Protein AF-A0A9D9VYF7-F1 (afdb_monomer_lite)

pLDDT: mean 70.6, std 17.47, range [33.59, 97.19]

Sequence (328 aa):
QVIDPLAEMSRRWTPYNYGYNNPIQFIDPDGRRPVTPKEGGWNPTATLDLQNKLNNSRYDWSGADAWERQVAMDNGNSNSWFRPGAGNNGTSYFDAKGNLLYQTTSQNYWRVFVVSDIYKQQFINNVAQFKKGNPSTIMQLYFDISNILWNENNFGANGDAYDLNSINHFYKENYQKFNIQKIDNLPIELMDKITLDGNEVSKKFITSLKGAEASFSMKKDKGVWTVDMQTISSNNSFNTSDAGSSGVPNGHLHPYAASLIGHDLSYSFGGKWTHLGRVNNGALVSQPDFNRARDQNKTFGTQYNIMININSIILYNASGNNPIYINR

Radius of gyration: 25.82 Å; chains: 1; bounding box: 89×37×56 Å

Foldseek 3Di:
DDQQPCQVVCVPDHSPDAQSVCVVAWHDPPSRDTDGCVVVVNDCVVCVVVVVVPDDQDPVLCDQVVVVVCVLPVVPPPDQDPDPPPAFAWEFEAEQQQHTLDTAGEPDFHKYWYFYPVCSVVVNVVVVVVVVVVDDNVVRVVVVCVQQQPDDPDDNPGTAMEGVVLVVVLCVVAQFPAFAQAEPLHGLVQFPFKDWQNHTDDSVVRRVFGGAKKKFFWDDDNRYTGTPSVGIDGSSYQEEDDLDALAGAMEMEAGAGPVQAQIWIWTHHPNDIHTQGGAHQRTTGDPNSVVVCVVVVSPNNDCWYWYDGPFWIWIHGVVDPHIHIRGD

Structure (mmCIF, N/CA/C/O backbone):
data_AF-A0A9D9VYF7-F1
#
_entry.id   AF-A0A9D9VYF7-F1
#
loop_
_atom_site.group_PDB
_atom_site.id
_atom_site.type_symbol
_atom_site.label_atom_id
_atom_site.label_alt_id
_atom_site.label_comp_id
_atom_site.label_asym_id
_atom_site.label_entity_id
_atom_site.label_seq_id
_atom_site.pdbx_PDB_ins_code
_atom_site.Cartn_x
_atom_site.Cartn_y
_atom_site.Cartn_z
_atom_site.occupancy
_atom_site.B_iso_or_equiv
_atom_site.auth_seq_id
_atom_site.auth_comp_id
_atom_site.auth_asym_id
_atom_site.auth_atom_id
_atom_site.pdbx_PDB_model_num
ATOM 1 N N . GLN A 1 1 ? -62.229 -0.290 -23.056 1.00 46.34 1 GLN A N 1
ATOM 2 C CA . GLN A 1 1 ? -61.356 -0.954 -22.068 1.00 46.34 1 GLN A CA 1
ATOM 3 C C . GLN A 1 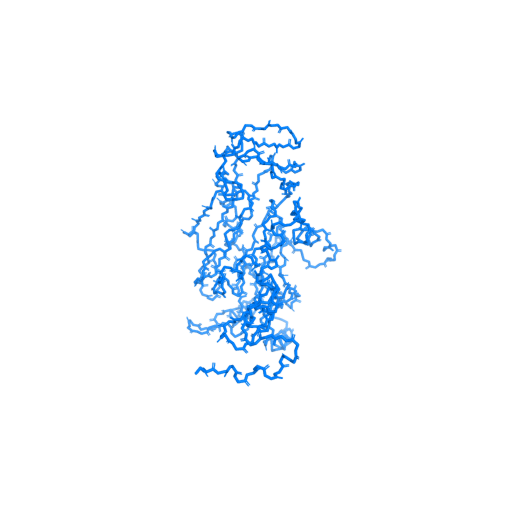1 ? -60.188 -1.528 -22.850 1.00 46.34 1 GLN A C 1
ATOM 5 O O . GLN A 1 1 ? -60.435 -2.288 -23.777 1.00 46.34 1 GLN A O 1
ATOM 10 N N . VAL A 1 2 ? -58.968 -1.044 -22.608 1.00 48.94 2 VAL A N 1
ATOM 11 C CA . VAL A 1 2 ? -57.786 -1.477 -23.371 1.00 48.94 2 VAL A CA 1
ATOM 12 C C . VAL A 1 2 ? -57.310 -2.786 -22.754 1.00 48.94 2 VAL A C 1
ATOM 14 O O . VAL A 1 2 ? -56.967 -2.820 -21.578 1.00 48.94 2 VAL A O 1
ATOM 17 N N . ILE A 1 3 ? -57.401 -3.863 -23.527 1.00 52.38 3 ILE A N 1
ATOM 18 C CA . ILE A 1 3 ? -56.968 -5.206 -23.138 1.00 52.38 3 ILE A CA 1
ATOM 19 C C . ILE A 1 3 ? -55.457 -5.286 -23.387 1.00 52.38 3 ILE A C 1
ATOM 21 O O . ILE A 1 3 ? -54.996 -4.836 -24.437 1.00 52.38 3 ILE A O 1
ATOM 25 N N . ASP A 1 4 ? -54.698 -5.812 -22.422 1.00 54.84 4 ASP A N 1
ATOM 26 C CA . ASP A 1 4 ? -53.249 -6.012 -22.538 1.00 54.84 4 ASP A CA 1
ATOM 27 C C . ASP A 1 4 ? -52.924 -6.864 -23.789 1.00 54.84 4 ASP A C 1
ATOM 29 O O . ASP A 1 4 ? -53.420 -7.992 -23.891 1.00 54.84 4 ASP A O 1
ATOM 33 N N . PRO A 1 5 ? -52.113 -6.365 -24.747 1.00 58.00 5 PRO A N 1
ATOM 34 C CA . PRO A 1 5 ? -51.759 -7.088 -25.971 1.00 58.00 5 PRO A CA 1
ATOM 35 C C . PRO A 1 5 ? -51.081 -8.444 -25.737 1.00 58.00 5 PRO A C 1
ATOM 37 O O . PRO A 1 5 ? -51.053 -9.269 -26.648 1.00 58.00 5 PRO A O 1
ATOM 40 N N . LEU A 1 6 ? -50.526 -8.683 -24.543 1.00 59.34 6 LEU A N 1
ATOM 41 C CA . LEU A 1 6 ? -49.888 -9.947 -24.171 1.00 59.34 6 LEU A CA 1
ATOM 42 C C . LEU A 1 6 ? -50.768 -10.828 -23.273 1.00 59.34 6 LEU A C 1
ATOM 44 O O . LEU A 1 6 ? -50.322 -11.899 -22.853 1.00 59.34 6 LEU A O 1
ATOM 48 N N . ALA A 1 7 ? -52.030 -10.449 -23.038 1.00 56.97 7 ALA A N 1
ATOM 49 C CA . ALA A 1 7 ? -52.970 -11.230 -22.233 1.00 56.97 7 ALA A CA 1
ATOM 50 C C . ALA A 1 7 ? -53.113 -12.684 -22.726 1.00 56.97 7 ALA A C 1
ATOM 52 O O . ALA A 1 7 ? -53.249 -13.604 -21.921 1.00 56.97 7 ALA A O 1
ATOM 53 N N . GLU A 1 8 ? -53.012 -12.925 -24.039 1.00 56.75 8 GLU A N 1
ATOM 54 C CA . GLU A 1 8 ? -53.096 -14.273 -24.622 1.00 56.75 8 GLU A CA 1
ATOM 55 C C . GLU A 1 8 ? -51.847 -15.144 -24.395 1.00 56.75 8 GLU A C 1
ATOM 57 O O . GLU A 1 8 ? -51.910 -16.370 -24.541 1.00 56.75 8 GLU A O 1
ATOM 62 N N . MET A 1 9 ? -50.708 -14.555 -24.008 1.00 55.94 9 MET A N 1
ATOM 63 C CA . MET A 1 9 ? -49.499 -15.327 -23.698 1.00 55.94 9 MET A CA 1
ATOM 64 C C . MET A 1 9 ? -49.623 -16.084 -22.371 1.00 55.94 9 MET A C 1
ATOM 66 O O . MET A 1 9 ? -49.060 -17.171 -22.222 1.00 55.94 9 MET A O 1
ATOM 70 N N . SER A 1 10 ? -50.410 -15.564 -21.428 1.00 59.81 10 SER A N 1
ATOM 71 C CA . SER A 1 10 ? -50.637 -16.174 -20.115 1.00 59.81 10 SER A CA 1
ATOM 72 C C . SER A 1 10 ? -51.973 -16.909 -20.067 1.00 59.81 10 SER A C 1
ATOM 74 O O . SER A 1 10 ? -52.915 -16.506 -19.397 1.00 59.81 10 SER A O 1
ATOM 76 N N . ARG A 1 11 ? -52.040 -18.070 -20.728 1.00 57.56 11 ARG A N 1
ATOM 77 C CA . ARG A 1 11 ? -53.262 -18.894 -20.899 1.00 57.56 11 ARG A CA 1
ATOM 78 C C . ARG A 1 11 ? -53.948 -19.387 -19.611 1.00 57.56 11 ARG A C 1
ATOM 80 O O . ARG A 1 11 ? -54.970 -20.061 -19.691 1.00 57.56 11 ARG A O 1
ATOM 87 N N . ARG A 1 12 ? -53.370 -19.137 -18.434 1.00 60.78 12 ARG A N 1
ATOM 88 C CA . ARG A 1 12 ? -53.856 -19.623 -17.128 1.00 60.78 12 ARG A CA 1
ATOM 89 C C . ARG A 1 12 ? -54.127 -18.510 -16.111 1.00 60.78 12 ARG A C 1
ATOM 91 O O . ARG A 1 12 ? -54.540 -18.822 -14.999 1.00 60.78 12 ARG A O 1
ATOM 98 N N . TRP A 1 13 ? -53.907 -17.245 -16.467 1.00 65.00 13 TRP A N 1
ATOM 99 C CA . TRP A 1 13 ? -54.027 -16.114 -15.545 1.00 65.00 13 TRP A CA 1
ATOM 100 C C . TRP A 1 13 ? -54.967 -15.055 -16.110 1.00 65.00 13 TRP A C 1
ATOM 102 O O . TRP A 1 13 ? -55.020 -14.842 -17.318 1.00 65.00 13 TRP A O 1
ATOM 112 N N . THR A 1 14 ? -55.743 -14.409 -15.238 1.00 64.19 14 THR A N 1
ATOM 113 C CA . THR A 1 14 ? -56.634 -13.325 -15.657 1.00 64.19 14 THR A CA 1
ATOM 114 C C . THR A 1 14 ? -55.807 -12.104 -16.082 1.00 64.19 14 THR A C 1
ATOM 116 O O . THR A 1 14 ? -54.748 -11.859 -15.500 1.00 64.19 14 THR A O 1
ATOM 119 N N . PRO A 1 15 ? -56.295 -11.288 -17.033 1.00 62.44 15 PRO A N 1
ATOM 120 C CA . PRO A 1 15 ? -55.588 -10.090 -17.504 1.00 62.44 15 PRO A CA 1
ATOM 121 C C . PRO A 1 15 ? -55.486 -8.971 -16.450 1.00 62.44 15 PRO A C 1
ATOM 123 O O . PRO A 1 15 ? -54.944 -7.912 -16.728 1.00 62.44 15 PRO A O 1
ATOM 126 N N . TYR A 1 16 ? -56.018 -9.192 -15.245 1.00 63.94 16 TYR A N 1
ATOM 127 C CA . TYR A 1 16 ? -55.981 -8.254 -14.120 1.00 63.94 16 TYR A CA 1
ATOM 128 C C . TYR A 1 16 ? -55.073 -8.738 -12.976 1.00 63.94 16 TYR A C 1
ATOM 130 O O . TYR A 1 16 ? -55.185 -8.256 -11.852 1.00 63.94 16 TYR A O 1
ATOM 138 N N . ASN A 1 17 ? -54.218 -9.733 -13.223 1.00 68.62 17 ASN A N 1
ATOM 139 C CA . ASN A 1 17 ? -53.281 -10.253 -12.232 1.00 68.62 17 ASN A CA 1
ATOM 140 C C . ASN A 1 17 ? -52.025 -9.368 -12.143 1.00 68.62 17 ASN A C 1
ATOM 142 O O . ASN A 1 17 ? -51.422 -9.054 -13.163 1.00 68.62 17 ASN A O 1
ATOM 146 N N . TYR A 1 18 ? -51.597 -9.034 -10.922 1.00 64.75 18 TYR A N 1
ATOM 147 C CA . TYR A 1 18 ? -50.291 -8.427 -10.670 1.00 64.75 18 TYR A CA 1
ATOM 148 C C . TYR A 1 18 ? -49.283 -9.482 -10.189 1.00 64.75 18 TYR A C 1
ATOM 150 O O . TYR A 1 18 ? -49.493 -10.144 -9.168 1.00 64.75 18 TYR A O 1
ATOM 158 N N . GLY A 1 19 ? -48.164 -9.633 -10.905 1.00 65.12 19 GLY A N 1
ATOM 159 C CA . GLY A 1 19 ? -47.048 -10.468 -10.447 1.00 65.12 19 GLY A CA 1
ATOM 160 C C . GLY A 1 19 ? -47.327 -11.979 -10.407 1.00 65.12 19 GLY A C 1
ATOM 161 O O . GLY A 1 19 ? -46.753 -12.667 -9.570 1.00 65.12 19 GLY A O 1
ATOM 162 N N . TYR A 1 20 ? -48.240 -12.510 -11.229 1.00 73.25 20 TYR A N 1
ATOM 163 C CA . TYR A 1 20 ? -48.752 -13.893 -11.124 1.00 73.25 20 TYR A CA 1
ATOM 164 C C . TYR A 1 20 ? -49.273 -14.257 -9.717 1.00 73.25 20 TYR A C 1
ATOM 166 O O . TYR A 1 20 ? -49.161 -15.402 -9.282 1.00 73.25 20 TYR A O 1
ATOM 174 N N . ASN A 1 21 ? -49.842 -13.286 -8.988 1.00 66.06 21 ASN A N 1
ATOM 175 C CA . ASN A 1 21 ? -50.194 -13.374 -7.563 1.00 66.06 21 ASN A CA 1
ATOM 176 C C . ASN A 1 21 ? -49.007 -13.717 -6.635 1.00 66.06 21 ASN A C 1
ATOM 178 O O . ASN A 1 21 ? -49.208 -14.156 -5.504 1.00 66.06 21 ASN A O 1
ATOM 182 N N . ASN A 1 22 ? -47.770 -13.504 -7.087 1.00 67.50 22 ASN A N 1
ATOM 183 C CA . ASN A 1 22 ? -46.546 -13.688 -6.316 1.00 67.50 22 ASN A CA 1
ATOM 184 C C . ASN A 1 22 ? -45.625 -12.454 -6.456 1.00 67.50 22 ASN A C 1
ATOM 186 O O . ASN A 1 22 ? -44.595 -12.508 -7.139 1.00 67.50 22 ASN A O 1
ATOM 190 N N . PRO A 1 23 ? -45.964 -11.338 -5.779 1.00 61.94 23 PRO A N 1
ATOM 191 C CA . PRO A 1 23 ? -45.218 -10.080 -5.869 1.00 61.94 23 PRO A CA 1
ATOM 192 C C . PRO A 1 23 ? -43.826 -10.141 -5.220 1.00 61.94 23 PRO A C 1
ATOM 194 O O . PRO A 1 23 ? -43.054 -9.194 -5.333 1.00 61.94 23 PRO A O 1
ATOM 197 N N . ILE A 1 24 ? -43.492 -11.240 -4.532 1.00 63.28 24 ILE A N 1
ATOM 198 C CA . ILE A 1 24 ? -42.149 -11.478 -3.989 1.00 63.28 24 ILE A CA 1
ATOM 199 C C . ILE A 1 24 ? -41.183 -11.869 -5.114 1.00 63.28 24 ILE A C 1
ATOM 201 O O . ILE A 1 24 ? -40.009 -11.512 -5.076 1.00 63.28 24 ILE A O 1
ATOM 205 N N . GLN A 1 25 ? -41.666 -12.615 -6.111 1.00 56.38 25 GLN A N 1
ATOM 206 C CA . GLN A 1 25 ? -40.824 -13.189 -7.159 1.00 56.38 25 GLN A CA 1
ATOM 207 C C . GLN A 1 25 ? -40.928 -12.449 -8.495 1.00 56.38 25 GLN A C 1
ATOM 209 O O . GLN A 1 25 ? -39.956 -12.431 -9.253 1.00 56.38 25 GLN A O 1
ATOM 214 N N . PHE A 1 26 ? -42.085 -11.859 -8.792 1.00 65.38 26 PHE A N 1
ATOM 215 C CA . PHE A 1 26 ? -42.351 -11.230 -10.079 1.00 65.38 26 PHE A CA 1
ATOM 216 C C . PHE A 1 26 ? -42.771 -9.779 -9.893 1.00 65.38 26 PHE A C 1
ATOM 218 O O . PHE A 1 26 ? -43.632 -9.461 -9.075 1.00 65.38 26 PHE A O 1
ATOM 225 N N . ILE A 1 27 ? -42.159 -8.909 -10.688 1.00 68.94 27 ILE A N 1
ATOM 226 C CA . ILE A 1 27 ? -42.447 -7.478 -10.741 1.00 68.94 27 ILE A CA 1
ATOM 227 C C . ILE A 1 27 ? -42.930 -7.199 -12.162 1.00 68.94 27 ILE A C 1
ATOM 229 O O . ILE A 1 27 ? -42.387 -7.771 -13.103 1.00 68.94 27 ILE A O 1
ATOM 233 N N . ASP A 1 28 ? -43.960 -6.371 -12.322 1.00 61.81 28 ASP A N 1
ATOM 234 C CA . ASP A 1 28 ? -44.472 -5.951 -13.632 1.00 61.81 28 ASP A CA 1
ATOM 235 C C . ASP A 1 28 ? -44.066 -4.486 -13.875 1.00 61.81 28 ASP A C 1
ATOM 237 O O . ASP A 1 28 ? -44.741 -3.580 -13.380 1.00 61.81 28 ASP A O 1
ATOM 241 N N . PRO A 1 29 ? -42.907 -4.230 -14.514 1.00 60.31 29 PRO A N 1
ATOM 242 C CA . PRO A 1 29 ? -42.292 -2.906 -14.528 1.00 60.31 29 PRO A CA 1
ATOM 243 C C . PRO A 1 29 ? -42.991 -1.935 -15.484 1.00 60.31 29 PRO A C 1
ATOM 245 O O . PRO A 1 29 ? -42.922 -0.727 -15.273 1.00 60.31 29 PRO A O 1
ATOM 248 N N . ASP A 1 30 ? -43.637 -2.449 -16.535 1.00 60.25 30 ASP A N 1
ATOM 249 C CA . ASP A 1 30 ? -44.302 -1.672 -17.587 1.00 60.25 30 ASP A CA 1
ATOM 250 C C . ASP A 1 30 ? -45.815 -1.953 -17.702 1.00 60.25 30 ASP A C 1
ATOM 252 O O . ASP A 1 30 ? -46.494 -1.327 -18.523 1.00 60.25 30 ASP A O 1
ATOM 256 N N . GLY A 1 31 ? -46.353 -2.836 -16.850 1.00 59.56 31 GLY A N 1
ATOM 257 C CA . GLY A 1 31 ? -47.780 -3.150 -16.731 1.00 59.56 31 GLY A CA 1
ATOM 258 C C . GLY A 1 31 ? -48.311 -4.074 -17.827 1.00 59.56 31 GLY A C 1
ATOM 259 O O . GLY A 1 31 ? -49.510 -4.036 -18.109 1.00 59.56 31 GLY A O 1
ATOM 260 N N . ARG A 1 32 ? -47.425 -4.817 -18.502 1.00 65.00 32 ARG A N 1
ATOM 261 C CA . ARG A 1 32 ? -47.742 -5.659 -19.674 1.00 65.00 32 ARG A CA 1
ATOM 262 C C . ARG A 1 32 ? -47.305 -7.111 -19.516 1.00 65.00 32 ARG A C 1
ATOM 264 O O . ARG A 1 32 ? -47.783 -7.985 -20.237 1.00 65.00 32 ARG A O 1
ATOM 271 N N . ARG A 1 33 ? -46.344 -7.397 -18.632 1.00 61.88 33 ARG A N 1
ATOM 272 C CA . ARG A 1 33 ? -45.981 -8.773 -18.273 1.00 61.88 33 ARG A CA 1
ATOM 273 C C . ARG A 1 33 ? -45.178 -8.793 -16.975 1.00 61.88 33 ARG A C 1
ATOM 275 O O . ARG A 1 33 ? -44.107 -8.190 -16.917 1.00 61.88 33 ARG A O 1
ATOM 282 N N . PRO A 1 34 ? -45.560 -9.629 -15.996 1.00 59.47 34 PRO A N 1
ATOM 283 C CA . PRO A 1 34 ? -44.687 -9.925 -14.874 1.00 59.47 34 PRO A CA 1
ATOM 284 C C . PRO A 1 34 ? -43.379 -10.566 -15.352 1.00 59.47 34 PRO A C 1
ATOM 286 O O . PRO A 1 34 ? -43.383 -11.585 -16.055 1.00 59.47 34 PRO A O 1
ATOM 289 N N . VAL A 1 35 ? -42.254 -9.983 -14.950 1.00 63.38 35 VAL A N 1
ATOM 290 C CA . VAL A 1 35 ? -40.909 -10.504 -15.202 1.00 63.38 35 VAL A CA 1
ATOM 291 C C . VAL A 1 35 ? -40.214 -10.795 -13.883 1.00 63.38 35 VAL A C 1
ATOM 293 O O . VAL A 1 35 ? -40.530 -10.226 -12.834 1.00 63.38 35 VAL A O 1
ATOM 296 N N . THR A 1 36 ? -39.249 -11.710 -13.919 1.00 57.44 36 THR A N 1
ATOM 297 C CA . THR A 1 36 ? -38.323 -11.815 -12.789 1.00 57.44 36 THR A CA 1
ATOM 298 C C . THR A 1 36 ? -37.446 -10.561 -12.751 1.00 57.44 36 THR A C 1
ATOM 300 O O . THR A 1 36 ? -37.184 -9.969 -13.803 1.00 57.44 36 THR A O 1
ATOM 303 N N . PRO A 1 37 ? -36.928 -10.154 -11.582 1.00 57.00 37 PRO A N 1
ATOM 304 C CA . PRO A 1 37 ? -36.080 -8.969 -11.498 1.00 57.00 37 PRO A CA 1
ATOM 305 C C . PRO A 1 37 ? -34.890 -9.016 -12.477 1.00 57.00 37 PRO A C 1
ATOM 307 O O . PRO A 1 37 ? -34.597 -8.031 -13.151 1.00 57.00 37 PRO A O 1
ATOM 310 N N . LYS A 1 38 ? -34.312 -10.209 -12.674 1.00 53.56 38 LYS A N 1
ATOM 311 C CA . LYS A 1 38 ? -33.226 -10.481 -13.629 1.00 53.56 38 LYS A CA 1
ATOM 312 C C . LYS A 1 38 ? -33.601 -10.202 -15.095 1.00 53.56 38 LYS A C 1
ATOM 314 O O . LYS A 1 38 ? -32.734 -9.817 -15.872 1.00 53.56 38 LYS A O 1
ATOM 319 N N . GLU A 1 39 ? -34.858 -10.408 -15.475 1.00 52.66 39 GLU A N 1
ATOM 320 C CA . GLU A 1 39 ? -35.366 -10.162 -16.832 1.00 52.66 39 GLU A CA 1
ATOM 321 C C . GLU A 1 39 ? -35.748 -8.687 -17.059 1.00 52.66 39 GLU A C 1
ATOM 323 O O . GLU A 1 39 ? -35.638 -8.202 -18.180 1.00 52.66 39 GLU A O 1
ATOM 328 N N . GLY A 1 40 ? -36.135 -7.953 -16.006 1.00 50.44 40 GLY A N 1
ATOM 329 C CA . GLY A 1 40 ? -36.542 -6.539 -16.063 1.00 50.44 40 GLY A CA 1
ATOM 330 C C . GLY A 1 40 ? -35.404 -5.514 -15.962 1.00 50.44 40 GLY A C 1
ATOM 331 O O . GLY A 1 40 ? -35.659 -4.340 -15.712 1.00 50.44 40 GLY A O 1
ATOM 332 N N . GLY A 1 41 ? -34.144 -5.942 -16.089 1.00 48.34 41 GLY A N 1
ATOM 333 C CA . GLY A 1 41 ? -32.971 -5.070 -15.937 1.00 48.34 41 GLY A CA 1
ATOM 334 C C . GLY A 1 41 ? -32.598 -4.740 -14.483 1.00 48.34 41 GLY A C 1
ATOM 335 O O . GLY A 1 41 ? -31.632 -4.014 -14.251 1.00 48.34 41 GLY A O 1
ATOM 336 N N . TRP A 1 42 ? -33.303 -5.299 -13.495 1.00 43.78 42 TRP A N 1
ATOM 337 C CA . TRP A 1 42 ? -32.948 -5.192 -12.081 1.00 43.78 42 TRP A CA 1
ATOM 338 C C . TRP A 1 42 ? -31.981 -6.322 -11.712 1.00 43.78 42 TRP A C 1
ATOM 340 O O . TRP A 1 42 ? -32.355 -7.489 -11.648 1.00 43.78 42 TRP A O 1
ATOM 350 N N . ASN A 1 43 ? -30.704 -6.001 -11.504 1.00 46.41 43 ASN A N 1
ATOM 351 C CA . ASN A 1 43 ? -29.670 -7.013 -11.300 1.00 46.41 43 ASN A CA 1
ATOM 352 C C . ASN A 1 43 ? -29.592 -7.459 -9.820 1.00 46.41 43 ASN A C 1
ATOM 354 O O . ASN A 1 43 ? -29.023 -6.725 -9.008 1.00 46.41 43 ASN A O 1
ATOM 358 N N . PRO A 1 44 ? -30.039 -8.678 -9.449 1.00 43.78 44 PRO A N 1
ATOM 359 C CA . PRO A 1 44 ? -29.983 -9.162 -8.065 1.00 43.78 44 PRO A CA 1
ATOM 360 C C . PRO A 1 44 ? -28.544 -9.418 -7.581 1.00 43.78 44 PRO A C 1
ATOM 362 O O . PRO A 1 44 ? -28.303 -9.662 -6.401 1.00 43.78 44 PRO A O 1
ATOM 365 N N . THR A 1 45 ? -27.559 -9.355 -8.481 1.00 42.62 45 THR A N 1
ATOM 366 C CA . THR A 1 45 ? -26.137 -9.462 -8.130 1.00 42.62 45 THR A CA 1
ATOM 367 C C . THR A 1 45 ? -25.607 -8.178 -7.481 1.00 42.62 45 THR A C 1
ATOM 369 O O . THR A 1 45 ? -24.672 -8.251 -6.693 1.00 42.62 45 THR A O 1
ATOM 372 N N . ALA A 1 46 ? -26.248 -7.021 -7.714 1.00 42.59 46 ALA A N 1
ATOM 373 C CA . ALA A 1 46 ? -25.979 -5.791 -6.956 1.00 42.59 46 ALA A CA 1
ATOM 374 C C . ALA A 1 46 ? -26.516 -5.874 -5.512 1.00 42.59 46 ALA A C 1
ATOM 376 O O . ALA A 1 46 ? -26.046 -5.171 -4.621 1.00 42.59 46 ALA A O 1
ATOM 377 N N . THR A 1 47 ? -27.464 -6.782 -5.260 1.00 44.38 47 THR A N 1
ATOM 378 C CA . THR A 1 47 ? -27.973 -7.103 -3.924 1.00 44.38 47 THR A CA 1
ATOM 379 C C . THR A 1 47 ? -27.314 -8.322 -3.296 1.00 44.38 47 THR A C 1
ATOM 381 O O . THR A 1 47 ? -27.612 -8.593 -2.144 1.00 44.38 47 THR A O 1
ATOM 384 N N . LEU A 1 48 ? -26.392 -9.033 -3.961 1.00 42.00 48 LEU A N 1
ATOM 385 C CA . LEU A 1 48 ? -25.684 -10.150 -3.318 1.00 42.00 48 LEU A CA 1
ATOM 386 C C . LEU A 1 48 ? -24.888 -9.652 -2.101 1.00 42.00 48 LEU A C 1
ATOM 388 O O . LEU A 1 48 ? -24.856 -10.311 -1.072 1.00 42.00 48 LEU A O 1
ATOM 392 N N . ASP A 1 49 ? -24.353 -8.434 -2.176 1.00 44.62 49 ASP A N 1
ATOM 393 C CA . ASP A 1 49 ? -23.673 -7.780 -1.060 1.00 44.62 49 ASP A CA 1
ATOM 394 C C . ASP A 1 49 ? -24.654 -7.369 0.061 1.00 44.62 49 ASP A C 1
ATOM 396 O O . ASP A 1 49 ? -24.382 -7.580 1.236 1.00 44.62 49 ASP A O 1
ATOM 400 N N . LEU A 1 50 ? -25.858 -6.885 -0.271 1.00 43.69 50 LEU A N 1
ATOM 401 C CA . LEU A 1 50 ? -26.902 -6.532 0.711 1.00 43.69 50 LEU A CA 1
ATOM 402 C C . LEU A 1 50 ? -27.607 -7.753 1.329 1.00 43.69 50 LEU A C 1
ATOM 404 O O . LEU A 1 50 ? -27.977 -7.731 2.498 1.00 43.69 50 LEU A O 1
ATOM 408 N N . GLN A 1 51 ? -27.770 -8.832 0.570 1.00 39.03 51 GLN A N 1
ATOM 409 C CA . GLN A 1 51 ? -28.451 -10.056 0.985 1.00 39.03 51 GLN A CA 1
ATOM 410 C C . GLN A 1 51 ? -27.499 -10.986 1.756 1.00 39.03 51 GLN A C 1
ATOM 412 O O . GLN A 1 51 ? -27.933 -11.638 2.705 1.00 39.03 51 GLN A O 1
ATOM 417 N N . ASN A 1 52 ? -26.191 -10.946 1.460 1.00 45.41 52 ASN A N 1
ATOM 418 C CA . ASN A 1 52 ? -25.149 -11.533 2.310 1.00 45.41 52 ASN A CA 1
ATOM 419 C C . ASN A 1 52 ? -24.947 -10.734 3.613 1.00 45.41 52 ASN A C 1
ATOM 421 O O . ASN A 1 52 ? -24.721 -11.340 4.657 1.00 45.41 52 ASN A O 1
ATOM 425 N N . LYS A 1 53 ? -25.116 -9.399 3.590 1.00 43.69 53 LYS A N 1
ATOM 426 C CA . LYS A 1 53 ? -25.115 -8.536 4.793 1.00 43.69 53 LYS A CA 1
ATOM 427 C C . LYS A 1 53 ? -26.280 -8.810 5.754 1.00 43.69 53 LYS A C 1
ATOM 429 O O . LYS A 1 53 ? -26.140 -8.569 6.951 1.00 43.69 53 LYS A O 1
ATOM 434 N N . LEU A 1 54 ? -27.422 -9.285 5.251 1.00 43.19 54 LEU A N 1
ATOM 435 C CA . LEU A 1 54 ? -28.637 -9.480 6.053 1.00 43.19 54 LEU A CA 1
ATOM 436 C C . LEU A 1 54 ? -28.804 -10.903 6.612 1.00 43.19 54 LEU A C 1
ATOM 438 O O . LEU A 1 54 ? -29.443 -11.051 7.651 1.00 43.19 54 LEU A O 1
ATOM 442 N N . ASN A 1 55 ? -28.233 -11.936 5.976 1.00 40.75 55 ASN A N 1
ATOM 443 C CA . ASN A 1 55 ? -28.627 -13.326 6.253 1.00 40.75 55 ASN A CA 1
ATOM 444 C C . ASN A 1 55 ? -27.634 -14.196 7.035 1.00 40.75 55 ASN A C 1
ATOM 446 O O . ASN A 1 55 ? -27.999 -15.320 7.370 1.00 40.75 55 ASN A O 1
ATOM 450 N N . ASN A 1 56 ? -26.420 -13.751 7.372 1.00 35.59 56 ASN A N 1
ATOM 451 C CA . ASN A 1 56 ? -25.597 -14.529 8.304 1.00 35.59 56 ASN A CA 1
ATOM 452 C C . ASN A 1 56 ? -24.482 -13.710 8.952 1.00 35.59 56 ASN A C 1
ATOM 454 O O . ASN A 1 56 ? -23.606 -13.181 8.279 1.00 35.59 56 ASN A O 1
ATOM 458 N N . SER A 1 57 ? -24.489 -13.689 10.284 1.00 42.41 57 SER A N 1
ATOM 459 C CA . SER A 1 57 ? -23.487 -13.112 11.189 1.00 42.41 57 SER A CA 1
ATOM 460 C C . SER A 1 57 ? -22.109 -13.790 11.114 1.00 42.41 57 SER A C 1
ATOM 462 O O . SER A 1 57 ? -21.549 -14.175 12.139 1.00 42.41 57 SER A O 1
ATOM 464 N N . ARG A 1 58 ? -21.548 -13.964 9.919 1.00 40.41 58 ARG A N 1
ATOM 465 C CA . ARG A 1 58 ? -20.165 -14.391 9.706 1.00 40.41 58 ARG A CA 1
ATOM 466 C C . ARG A 1 58 ? -19.603 -13.619 8.528 1.00 40.41 58 ARG A C 1
ATOM 468 O O . ARG A 1 58 ? -19.652 -14.064 7.386 1.00 40.41 58 ARG A O 1
ATOM 475 N N . TYR A 1 59 ? -19.077 -12.444 8.849 1.00 41.66 59 TYR A N 1
ATOM 476 C CA . TYR A 1 59 ? -18.016 -11.822 8.081 1.00 41.66 59 TYR A CA 1
ATOM 477 C C . TYR A 1 59 ? -16.844 -12.812 8.050 1.00 41.66 59 TYR A C 1
ATOM 479 O O . TYR A 1 59 ? -15.994 -12.821 8.935 1.00 41.66 59 TYR A O 1
ATOM 487 N N . ASP A 1 60 ? -16.859 -13.730 7.081 1.00 40.06 60 ASP A N 1
ATOM 488 C CA . ASP A 1 60 ? -15.709 -14.578 6.794 1.00 40.06 60 ASP A CA 1
ATOM 489 C C . ASP A 1 60 ? -14.681 -13.723 6.057 1.00 40.06 60 ASP A C 1
ATOM 491 O O . ASP A 1 60 ? -14.625 -13.606 4.834 1.00 40.06 60 ASP A O 1
ATOM 495 N N . TRP A 1 61 ? -13.933 -13.017 6.886 1.00 46.06 61 TRP A N 1
ATOM 496 C CA . TRP A 1 61 ? -12.921 -12.030 6.574 1.00 46.06 61 TRP A CA 1
ATOM 497 C C . TRP A 1 61 ? -11.569 -12.678 6.201 1.00 46.06 61 TRP A C 1
ATOM 499 O O . TRP A 1 61 ? -10.507 -12.086 6.365 1.00 46.06 61 TRP A O 1
ATOM 509 N N . SER A 1 62 ? -11.585 -13.921 5.703 1.00 44.91 62 SER A N 1
ATOM 510 C CA . SER A 1 62 ? -10.387 -14.761 5.550 1.00 44.91 62 SER A CA 1
ATOM 511 C C . SER A 1 62 ? -9.979 -15.090 4.105 1.00 44.91 62 SER A C 1
ATOM 513 O O . SER A 1 62 ? -9.134 -15.950 3.896 1.00 44.91 62 SER A O 1
ATOM 515 N N . GLY A 1 63 ? -10.498 -14.385 3.094 1.00 40.25 63 GLY A N 1
ATOM 516 C CA . GLY A 1 63 ? -10.098 -14.607 1.693 1.00 40.25 63 GLY A CA 1
ATOM 517 C C . GLY A 1 63 ? -8.971 -13.693 1.198 1.00 40.25 63 GLY A C 1
ATOM 518 O O . GLY A 1 63 ? -7.967 -14.164 0.672 1.00 40.25 63 GLY A O 1
ATOM 519 N N . ALA A 1 64 ? -9.129 -12.378 1.359 1.00 42.09 64 ALA A N 1
ATOM 520 C CA . ALA A 1 64 ? -8.233 -11.399 0.739 1.00 42.09 64 ALA A CA 1
ATOM 521 C C . ALA A 1 64 ? -7.010 -11.063 1.603 1.00 42.09 64 ALA A C 1
ATOM 523 O O . ALA A 1 64 ? -5.894 -11.067 1.096 1.00 42.09 64 ALA A O 1
ATOM 524 N N . ASP A 1 65 ? -7.175 -10.905 2.919 1.00 48.62 65 ASP A N 1
ATOM 525 C CA . ASP A 1 65 ? -6.041 -10.670 3.828 1.00 48.62 65 ASP A CA 1
ATOM 526 C C . ASP A 1 65 ? -5.275 -11.955 4.153 1.00 48.62 65 ASP A C 1
ATOM 528 O O . ASP A 1 65 ? -4.097 -11.920 4.505 1.00 48.62 65 ASP A O 1
ATOM 532 N N . ALA A 1 66 ? -5.927 -13.119 4.037 1.00 41.66 66 ALA A N 1
ATOM 533 C CA . ALA A 1 66 ? -5.218 -14.392 4.058 1.00 41.66 66 ALA A CA 1
ATOM 534 C C . ALA A 1 66 ? -4.332 -14.541 2.824 1.00 41.66 66 ALA A C 1
ATOM 536 O O . ALA A 1 66 ? -3.259 -15.104 2.956 1.00 41.66 66 ALA A O 1
ATOM 537 N N . TRP A 1 67 ? -4.718 -13.986 1.672 1.00 39.84 67 TRP A N 1
ATOM 538 C CA . TRP A 1 67 ? -3.866 -13.954 0.490 1.00 39.84 67 TRP A CA 1
ATOM 539 C C . TRP A 1 67 ? -2.683 -12.988 0.654 1.00 39.84 67 TRP A C 1
ATOM 541 O O . TRP A 1 67 ? -1.568 -13.360 0.319 1.00 39.84 67 TRP A O 1
ATOM 551 N N . GLU A 1 68 ? -2.856 -11.817 1.277 1.00 47.31 68 GLU A N 1
ATOM 552 C CA . GLU A 1 68 ? -1.725 -10.939 1.635 1.00 47.31 68 GLU A CA 1
ATOM 553 C C . GLU A 1 68 ? -0.788 -11.574 2.681 1.00 47.31 68 GLU A C 1
ATOM 555 O O . GLU A 1 68 ? 0.435 -11.467 2.569 1.00 47.31 68 GLU A O 1
ATOM 560 N N . ARG A 1 69 ? -1.342 -12.312 3.659 1.00 44.09 69 ARG A N 1
ATOM 561 C CA . ARG A 1 69 ? -0.575 -13.148 4.606 1.00 44.09 69 ARG A CA 1
ATOM 562 C C . ARG A 1 69 ? 0.145 -14.303 3.908 1.00 44.09 69 ARG A C 1
ATOM 564 O O . ARG A 1 69 ? 1.313 -14.539 4.194 1.00 44.09 69 ARG A O 1
ATOM 571 N N . GLN A 1 70 ? -0.532 -14.995 2.996 1.00 44.12 70 GLN A N 1
ATOM 572 C CA . GLN A 1 70 ? 0.007 -16.096 2.209 1.00 44.12 70 GLN A CA 1
ATOM 573 C C . GLN A 1 70 ? 1.111 -15.569 1.292 1.00 44.12 70 GLN A C 1
ATOM 575 O O . GLN A 1 70 ? 2.166 -16.155 1.260 1.00 44.12 70 GLN A O 1
ATOM 580 N N . VAL A 1 71 ? 0.976 -14.419 0.634 1.00 43.56 71 VAL A N 1
ATOM 581 C CA . VAL A 1 71 ? 2.035 -13.849 -0.219 1.00 43.56 71 VAL A CA 1
ATOM 582 C C . VAL A 1 71 ? 3.238 -13.342 0.591 1.00 43.56 71 VAL A C 1
ATOM 584 O O . VAL A 1 71 ? 4.382 -13.476 0.143 1.00 43.56 71 VAL A O 1
ATOM 587 N N . ALA A 1 72 ? 3.010 -12.832 1.806 1.00 43.78 72 ALA A N 1
ATOM 588 C CA . ALA A 1 72 ? 4.082 -12.523 2.752 1.00 43.78 72 ALA A CA 1
ATOM 589 C C . ALA A 1 72 ? 4.813 -13.784 3.272 1.00 43.78 72 ALA A C 1
ATOM 591 O O . ALA A 1 72 ? 5.959 -13.673 3.705 1.00 43.78 72 ALA A O 1
ATOM 592 N N . MET A 1 73 ? 4.185 -14.970 3.216 1.00 39.81 73 MET A N 1
ATOM 593 C CA . MET A 1 73 ? 4.721 -16.242 3.738 1.00 39.81 73 MET A CA 1
ATOM 594 C C . MET A 1 73 ? 5.155 -17.269 2.663 1.00 39.81 73 MET A C 1
ATOM 596 O O . MET A 1 73 ? 6.093 -18.024 2.900 1.00 39.81 73 MET A O 1
ATOM 600 N N . ASP A 1 74 ? 4.546 -17.278 1.477 1.00 41.91 74 ASP A N 1
ATOM 601 C CA . ASP A 1 74 ? 4.676 -18.302 0.424 1.00 41.91 74 ASP A CA 1
ATOM 602 C C . ASP A 1 74 ? 5.749 -17.982 -0.607 1.00 41.91 74 ASP A C 1
ATOM 604 O O . ASP A 1 74 ? 6.188 -18.866 -1.343 1.00 41.91 74 ASP A O 1
ATOM 608 N N . ASN A 1 75 ? 6.253 -16.749 -0.642 1.00 45.62 75 ASN A N 1
ATOM 609 C CA . ASN A 1 75 ? 7.373 -16.399 -1.511 1.00 45.62 75 ASN A CA 1
ATOM 610 C C . ASN A 1 75 ? 8.730 -16.860 -0.945 1.00 45.62 75 ASN A C 1
ATOM 612 O O . ASN A 1 75 ? 9.761 -16.227 -1.163 1.00 45.62 75 ASN A O 1
ATOM 616 N N . GLY A 1 76 ? 8.752 -18.053 -0.343 1.00 42.59 76 GLY A N 1
ATOM 617 C CA . GLY A 1 76 ? 9.935 -18.909 -0.217 1.00 42.59 76 GLY A CA 1
ATOM 618 C C . GLY A 1 76 ? 10.526 -19.353 -1.567 1.00 42.59 76 GLY A C 1
ATOM 619 O O . GLY A 1 76 ? 11.414 -20.201 -1.596 1.00 42.59 76 GLY A O 1
ATOM 620 N N . ASN A 1 77 ? 10.076 -18.775 -2.688 1.00 39.91 77 ASN A N 1
ATOM 621 C CA . ASN A 1 77 ? 10.781 -18.810 -3.957 1.00 39.91 77 ASN A CA 1
ATOM 622 C C . ASN A 1 77 ? 11.564 -17.502 -4.157 1.00 39.91 77 ASN A C 1
ATOM 624 O O . ASN A 1 77 ? 11.046 -16.449 -4.527 1.00 39.91 77 ASN A O 1
ATOM 628 N N . SER A 1 78 ? 12.846 -17.612 -3.849 1.00 42.50 78 SER A N 1
ATOM 629 C CA . SER A 1 78 ? 13.907 -16.617 -3.901 1.00 42.50 78 SER A CA 1
ATOM 630 C C . SER A 1 78 ? 13.992 -15.850 -5.231 1.00 42.50 78 SER A C 1
ATOM 632 O O . SER A 1 78 ? 14.825 -16.177 -6.069 1.00 42.50 78 SER A O 1
ATOM 634 N N . ASN A 1 79 ? 13.199 -14.789 -5.411 1.00 39.19 79 ASN A N 1
ATOM 635 C CA . ASN A 1 79 ? 13.577 -13.661 -6.281 1.00 39.19 79 ASN A CA 1
ATOM 636 C C . ASN A 1 79 ? 12.922 -12.302 -5.954 1.00 39.19 79 ASN A C 1
ATOM 638 O O . ASN A 1 79 ? 13.165 -11.332 -6.666 1.00 39.19 79 ASN A O 1
ATOM 642 N N . SER A 1 80 ? 12.189 -12.180 -4.846 1.00 45.94 80 SER A N 1
ATOM 643 C CA . SER A 1 80 ? 11.580 -10.913 -4.399 1.00 45.94 80 SER A CA 1
ATOM 644 C C . SER A 1 80 ? 12.297 -10.364 -3.168 1.00 45.94 80 SER A C 1
ATOM 646 O O . SER A 1 80 ? 11.700 -10.123 -2.120 1.00 45.94 80 SER A O 1
ATOM 648 N N . TRP A 1 81 ? 13.618 -10.228 -3.282 1.00 34.84 81 TRP A N 1
ATOM 649 C CA . TRP A 1 81 ? 14.456 -9.716 -2.207 1.00 34.84 81 TRP A CA 1
ATOM 650 C C . TRP A 1 81 ? 14.450 -8.185 -2.206 1.00 34.84 81 TRP A C 1
ATOM 652 O O . TRP A 1 81 ? 15.068 -7.556 -3.066 1.00 34.84 81 TRP A O 1
ATOM 662 N N . PHE A 1 82 ? 13.882 -7.582 -1.163 1.00 44.91 82 PHE A N 1
ATOM 663 C CA . PHE A 1 82 ? 14.483 -6.379 -0.594 1.00 44.91 82 PHE A CA 1
ATOM 664 C C . PHE A 1 82 ? 15.874 -6.787 -0.088 1.00 44.91 82 PHE A C 1
ATOM 666 O O . PHE A 1 82 ? 16.041 -7.307 1.012 1.00 44.91 82 PHE A O 1
ATOM 673 N N . ARG A 1 83 ? 16.903 -6.647 -0.928 1.00 41.91 83 ARG A N 1
ATOM 674 C CA . ARG A 1 83 ? 18.285 -6.656 -0.450 1.00 41.91 83 ARG A CA 1
ATOM 675 C C . ARG A 1 83 ? 18.731 -5.207 -0.287 1.00 41.91 83 ARG A C 1
ATOM 677 O O . ARG A 1 83 ? 19.053 -4.577 -1.294 1.00 41.91 83 ARG A O 1
ATOM 684 N N . PRO A 1 84 ? 18.841 -4.695 0.955 1.00 40.56 84 PRO A N 1
ATOM 685 C CA . PRO A 1 84 ? 19.750 -3.606 1.274 1.00 40.56 84 PRO A CA 1
ATOM 686 C C . PRO A 1 84 ? 21.180 -4.148 1.125 1.00 40.56 84 PRO A C 1
ATOM 688 O O . PRO A 1 84 ? 21.883 -4.423 2.090 1.00 40.56 84 PRO A O 1
ATOM 691 N N . GLY A 1 85 ? 21.596 -4.392 -0.115 1.00 33.59 85 GLY A N 1
ATOM 692 C CA . GLY A 1 85 ? 22.998 -4.539 -0.455 1.00 33.59 85 GLY A CA 1
ATOM 693 C C . GLY A 1 85 ? 23.524 -3.135 -0.662 1.00 33.59 85 GLY A C 1
ATOM 694 O O . GLY A 1 85 ? 23.143 -2.489 -1.635 1.00 33.59 85 GLY A O 1
ATOM 695 N N . ALA A 1 86 ? 24.353 -2.653 0.259 1.00 37.47 86 ALA A N 1
ATOM 696 C CA . ALA A 1 86 ? 25.139 -1.446 0.060 1.00 37.47 86 ALA A CA 1
ATOM 697 C C . ALA A 1 86 ? 25.750 -1.458 -1.361 1.00 37.47 86 ALA A C 1
ATOM 699 O O . ALA A 1 86 ? 26.672 -2.224 -1.623 1.00 37.47 86 ALA A O 1
ATOM 700 N N . GLY A 1 87 ? 25.192 -0.667 -2.289 1.00 43.94 87 GLY A N 1
ATOM 701 C CA . GLY A 1 87 ? 25.804 -0.398 -3.596 1.00 43.94 87 GLY A CA 1
ATOM 702 C C . GLY A 1 87 ? 24.927 -0.471 -4.855 1.00 43.94 87 GLY A C 1
ATOM 703 O O . GLY A 1 87 ? 25.266 0.220 -5.812 1.00 43.94 87 GLY A O 1
ATOM 704 N N . ASN A 1 88 ? 23.814 -1.220 -4.893 1.00 49.84 88 ASN A N 1
ATOM 705 C CA . ASN A 1 88 ? 23.074 -1.453 -6.152 1.00 49.84 88 ASN A CA 1
ATOM 706 C C . ASN A 1 88 ? 21.644 -0.891 -6.127 1.00 49.84 88 ASN A C 1
ATOM 708 O O . ASN A 1 88 ? 20.668 -1.627 -6.012 1.00 49.84 88 ASN A O 1
ATOM 712 N N . ASN A 1 89 ? 21.537 0.430 -6.270 1.00 68.31 89 ASN A N 1
ATOM 713 C CA . ASN A 1 89 ? 20.270 1.114 -6.553 1.00 68.31 89 ASN A CA 1
ATOM 714 C C . ASN A 1 89 ? 19.895 0.900 -8.045 1.00 68.31 89 ASN A C 1
ATOM 716 O O . ASN A 1 89 ? 20.747 0.466 -8.819 1.00 68.31 89 ASN A O 1
ATOM 720 N N . GLY A 1 90 ? 18.651 1.146 -8.472 1.00 80.19 90 GLY A N 1
ATOM 721 C CA . GLY A 1 90 ? 18.204 0.991 -9.866 1.00 80.19 90 GLY A CA 1
ATOM 722 C C . GLY A 1 90 ? 16.678 0.986 -10.048 1.00 80.19 90 GLY A C 1
ATOM 723 O O . GLY A 1 90 ? 15.918 1.214 -9.100 1.00 80.19 90 GLY A O 1
ATOM 724 N N . THR A 1 91 ? 16.229 0.714 -11.275 1.00 86.12 91 THR A N 1
ATOM 725 C CA . THR A 1 91 ? 14.809 0.563 -11.630 1.00 86.12 91 THR A CA 1
ATOM 726 C C . THR A 1 91 ? 14.485 -0.912 -11.854 1.00 86.12 91 THR A C 1
ATOM 728 O O . THR A 1 91 ? 15.113 -1.578 -12.683 1.00 86.12 91 THR A O 1
ATOM 731 N N . SER A 1 92 ? 13.489 -1.424 -11.133 1.00 87.25 92 SER A N 1
ATOM 732 C CA . SER A 1 92 ? 12.943 -2.767 -11.354 1.00 87.25 92 SER A CA 1
ATOM 733 C C . SER A 1 92 ? 11.717 -2.690 -12.256 1.00 87.25 92 SER A C 1
ATOM 735 O O . SER A 1 92 ? 10.763 -1.979 -11.946 1.00 87.25 92 SER A O 1
ATOM 737 N N . TYR A 1 93 ? 11.736 -3.430 -13.360 1.00 87.31 93 TYR A N 1
ATOM 738 C CA . TYR A 1 93 ? 10.676 -3.474 -14.361 1.00 87.31 93 TYR A CA 1
ATOM 739 C C . TYR A 1 93 ? 9.872 -4.756 -14.204 1.00 87.31 93 TYR A C 1
ATOM 741 O O . TYR A 1 93 ? 10.431 -5.845 -14.326 1.00 87.31 93 TYR A O 1
ATOM 749 N N . PHE A 1 94 ? 8.569 -4.636 -13.990 1.00 84.38 94 PHE A N 1
ATOM 750 C CA . PHE A 1 94 ? 7.647 -5.760 -13.842 1.00 84.38 94 PHE A CA 1
ATOM 751 C C . PHE A 1 94 ? 6.585 -5.727 -14.934 1.00 84.38 94 PHE A C 1
ATOM 753 O O . PHE A 1 94 ? 6.291 -4.662 -15.467 1.00 84.38 94 PHE A O 1
ATOM 760 N N . ASP A 1 95 ? 5.990 -6.870 -15.262 1.00 80.69 95 ASP A N 1
ATOM 761 C CA . ASP A 1 95 ? 4.726 -6.869 -15.999 1.00 80.69 95 ASP A CA 1
ATOM 762 C C . ASP A 1 95 ? 3.531 -6.594 -15.074 1.00 80.69 95 ASP A C 1
ATOM 764 O O . ASP A 1 95 ? 3.655 -6.577 -13.847 1.00 80.69 95 ASP A O 1
ATOM 768 N N . ALA A 1 96 ? 2.347 -6.422 -15.665 1.00 75.06 96 ALA A N 1
ATOM 769 C CA . ALA A 1 96 ? 1.099 -6.205 -14.934 1.00 75.06 96 ALA A CA 1
ATOM 770 C C . ALA A 1 96 ? 0.691 -7.373 -14.014 1.00 75.06 96 ALA A C 1
ATOM 772 O O . ALA A 1 96 ? -0.265 -7.238 -13.257 1.00 75.06 96 ALA A O 1
ATOM 773 N N . LYS A 1 97 ? 1.383 -8.519 -14.084 1.00 74.12 97 LYS A N 1
ATOM 774 C CA . LYS A 1 97 ? 1.152 -9.692 -13.234 1.00 74.12 97 LYS A CA 1
ATOM 775 C C . LYS A 1 97 ? 2.182 -9.822 -12.107 1.00 74.12 97 LYS A C 1
ATOM 777 O O . LYS A 1 97 ? 2.136 -10.814 -11.383 1.00 74.12 97 LYS A O 1
ATOM 782 N N . GLY A 1 98 ? 3.115 -8.875 -11.990 1.00 74.69 98 GLY A N 1
ATOM 783 C CA . GLY A 1 98 ? 4.178 -8.885 -10.986 1.00 74.69 98 GLY A CA 1
ATOM 784 C C . GLY A 1 98 ? 5.380 -9.761 -11.317 1.00 74.69 98 GLY A C 1
ATOM 785 O O . GLY A 1 98 ? 6.227 -9.973 -10.452 1.00 74.69 98 GLY A O 1
ATOM 786 N N . ASN A 1 99 ? 5.524 -10.233 -12.558 1.00 78.62 99 ASN A N 1
ATOM 787 C CA . ASN A 1 99 ? 6.739 -10.933 -12.969 1.00 78.62 99 ASN A CA 1
ATOM 788 C C . ASN A 1 99 ? 7.845 -9.921 -13.279 1.00 78.62 99 ASN A C 1
ATOM 790 O O . ASN A 1 99 ? 7.639 -9.000 -14.072 1.00 78.62 99 ASN A O 1
ATOM 794 N N . LEU A 1 100 ? 9.034 -10.116 -12.703 1.00 84.38 100 LEU A N 1
ATOM 795 C CA . LEU A 1 100 ? 10.211 -9.301 -13.010 1.00 84.38 100 LEU A CA 1
ATOM 796 C C . LEU A 1 100 ? 10.634 -9.512 -14.473 1.00 84.38 100 LEU A C 1
ATOM 798 O O . LEU A 1 100 ? 10.954 -10.625 -14.887 1.00 84.38 100 LEU A O 1
ATOM 802 N N . LEU A 1 101 ? 10.671 -8.431 -15.247 1.00 86.31 101 LEU A N 1
ATOM 803 C CA . LEU A 1 101 ? 11.119 -8.413 -16.640 1.00 86.31 101 LEU A CA 1
ATOM 804 C C . LEU A 1 101 ? 12.602 -8.055 -16.746 1.00 86.31 101 LEU A C 1
ATOM 806 O O . LEU A 1 101 ? 13.349 -8.661 -17.517 1.00 86.31 101 LEU A O 1
ATOM 810 N N . TYR A 1 102 ? 13.030 -7.040 -15.995 1.00 88.38 102 TYR A N 1
ATOM 811 C CA . TYR A 1 102 ? 14.399 -6.538 -16.018 1.00 88.38 102 TYR A CA 1
ATOM 812 C C . TYR A 1 102 ? 14.701 -5.704 -14.770 1.00 88.38 102 TYR A C 1
ATOM 814 O O . TYR A 1 102 ? 13.798 -5.128 -14.174 1.00 88.38 102 TYR A O 1
ATOM 822 N N . GLN A 1 103 ? 15.974 -5.610 -14.393 1.00 86.69 103 GLN A N 1
ATOM 823 C CA . GLN A 1 103 ? 16.432 -4.734 -13.321 1.00 86.69 103 GLN A CA 1
ATOM 824 C C . GLN A 1 103 ? 17.737 -4.065 -13.746 1.00 86.69 103 GLN A C 1
ATOM 826 O O . GLN A 1 103 ? 18.678 -4.748 -14.164 1.00 86.69 103 GLN A O 1
ATOM 831 N N . THR A 1 104 ? 17.780 -2.737 -13.658 1.00 84.88 104 THR A N 1
ATOM 832 C CA . THR A 1 104 ? 19.017 -1.966 -13.824 1.00 84.88 104 THR A CA 1
ATOM 833 C C . THR A 1 104 ? 19.780 -1.864 -12.506 1.00 84.88 104 THR A C 1
ATOM 835 O O . THR A 1 104 ? 19.231 -2.045 -11.420 1.00 84.88 104 THR A O 1
ATOM 838 N N . THR A 1 105 ? 21.069 -1.559 -12.607 1.00 78.75 105 THR A N 1
ATOM 839 C CA . THR A 1 105 ? 21.977 -1.265 -11.496 1.00 78.75 105 THR A CA 1
ATOM 840 C C . THR A 1 105 ? 22.566 0.132 -11.712 1.00 78.75 105 THR A C 1
ATOM 842 O O . THR A 1 105 ? 23.565 0.304 -12.412 1.00 78.75 105 THR A O 1
ATOM 845 N N . SER A 1 106 ? 21.936 1.151 -11.135 1.00 72.25 106 SER A N 1
ATOM 846 C CA . SER A 1 106 ? 22.402 2.536 -11.137 1.00 72.25 106 SER A CA 1
ATOM 847 C C . SER A 1 106 ? 22.293 3.166 -9.754 1.00 72.25 106 SER A C 1
ATOM 849 O O . SER A 1 106 ? 21.231 3.191 -9.140 1.00 72.25 106 SER A O 1
ATOM 851 N N . GLN A 1 107 ? 23.382 3.773 -9.291 1.00 68.88 107 GLN A N 1
ATOM 852 C CA . GLN A 1 107 ? 23.409 4.485 -8.016 1.00 68.88 107 GLN A CA 1
ATOM 853 C C . GLN A 1 107 ? 22.364 5.623 -7.985 1.00 68.88 107 GLN A C 1
ATOM 855 O O . GLN A 1 107 ? 22.062 6.240 -9.007 1.00 68.88 107 GLN A O 1
ATOM 860 N N . ASN A 1 108 ? 21.835 5.902 -6.789 1.00 67.94 108 ASN A N 1
ATOM 861 C CA . ASN A 1 108 ? 20.973 7.052 -6.450 1.00 67.94 108 ASN A CA 1
ATOM 862 C C . ASN A 1 108 ? 19.505 7.070 -6.917 1.00 67.94 108 ASN A C 1
ATOM 864 O O . ASN A 1 108 ? 18.821 8.053 -6.640 1.00 67.94 108 ASN A O 1
ATOM 868 N N . TYR A 1 109 ? 18.972 6.007 -7.522 1.00 74.56 109 TYR A N 1
ATOM 869 C CA . TYR A 1 109 ? 17.532 5.928 -7.814 1.00 74.56 109 TYR A CA 1
ATOM 870 C C . TYR A 1 109 ? 16.942 4.590 -7.398 1.00 74.56 109 TYR A C 1
ATOM 872 O O . TYR A 1 109 ? 17.549 3.554 -7.637 1.00 74.56 109 TYR A O 1
ATOM 880 N N . TRP A 1 110 ? 15.760 4.612 -6.781 1.00 80.81 110 TRP A N 1
ATOM 881 C CA . TRP A 1 110 ? 15.068 3.398 -6.359 1.00 80.81 110 TRP A CA 1
ATOM 882 C C . TRP A 1 110 ? 13.613 3.441 -6.802 1.00 80.81 110 TRP A C 1
ATOM 884 O O . TRP A 1 110 ? 12.783 4.125 -6.202 1.00 80.81 110 TRP A O 1
ATOM 894 N N . ARG A 1 111 ? 13.325 2.753 -7.908 1.00 85.00 111 ARG A N 1
ATOM 895 C CA . ARG A 1 111 ? 12.028 2.836 -8.580 1.00 85.00 111 ARG A CA 1
ATOM 896 C C . ARG A 1 111 ? 11.489 1.472 -8.961 1.00 85.00 111 ARG A C 1
ATOM 898 O O . ARG A 1 111 ? 12.247 0.534 -9.211 1.00 85.00 111 ARG A O 1
ATOM 905 N N . VAL A 1 112 ? 10.172 1.413 -9.088 1.00 85.81 112 VAL A N 1
ATOM 906 C CA . VAL A 1 112 ? 9.457 0.295 -9.707 1.00 85.81 112 VAL A CA 1
ATOM 907 C C . VAL A 1 112 ? 8.736 0.808 -10.937 1.00 85.81 112 VAL A C 1
ATOM 909 O O . VAL A 1 112 ? 8.030 1.805 -10.853 1.00 85.81 112 VAL A O 1
ATOM 912 N N . PHE A 1 113 ? 8.917 0.135 -12.066 1.00 86.44 113 PHE A N 1
ATOM 913 C CA . PHE A 1 113 ? 8.235 0.423 -13.319 1.00 86.44 113 PHE A CA 1
ATOM 914 C C . PHE A 1 113 ? 7.324 -0.747 -13.680 1.00 86.44 113 PHE A C 1
ATOM 916 O O . PHE A 1 113 ? 7.794 -1.873 -13.849 1.00 86.44 113 PHE A O 1
ATOM 923 N N . VAL A 1 114 ? 6.029 -0.487 -13.819 1.00 83.19 114 VAL A N 1
ATOM 924 C CA . VAL A 1 114 ? 5.046 -1.495 -14.221 1.00 83.19 114 VAL A CA 1
ATOM 925 C C . VAL A 1 114 ? 4.790 -1.357 -15.708 1.00 83.19 114 VAL A C 1
ATOM 927 O O . VAL A 1 114 ? 4.143 -0.410 -16.143 1.00 83.19 114 VAL A O 1
ATOM 930 N N . VAL A 1 115 ? 5.310 -2.301 -16.487 1.00 82.81 115 VAL A N 1
ATOM 931 C CA . VAL A 1 115 ? 5.121 -2.366 -17.933 1.00 82.81 115 VAL A CA 1
ATOM 932 C C . VAL A 1 115 ? 3.710 -2.869 -18.225 1.00 82.81 115 VAL A C 1
ATOM 934 O O . VAL A 1 115 ? 3.334 -3.980 -17.848 1.00 82.81 115 VAL A O 1
ATOM 937 N N . SER A 1 116 ? 2.932 -2.049 -18.918 1.00 79.69 116 SER A N 1
ATOM 938 C CA . SER A 1 116 ? 1.611 -2.398 -19.422 1.00 79.69 116 SER A CA 1
ATOM 939 C C . SER A 1 116 ? 1.677 -3.572 -20.404 1.00 79.69 116 SER A C 1
ATOM 941 O O . SER A 1 116 ? 2.608 -3.709 -21.206 1.00 79.69 116 SER A O 1
ATOM 943 N N . ASP A 1 117 ? 0.649 -4.419 -20.364 1.00 78.75 117 ASP A N 1
ATOM 944 C CA . ASP A 1 117 ? 0.628 -5.670 -21.126 1.00 78.75 117 ASP A CA 1
ATOM 945 C C . ASP A 1 117 ? 0.776 -5.458 -22.639 1.00 78.75 117 ASP A C 1
ATOM 947 O O . ASP A 1 117 ? 1.460 -6.234 -23.310 1.00 78.75 117 ASP A O 1
ATOM 951 N N . ILE A 1 118 ? 0.206 -4.374 -23.175 1.00 81.19 118 ILE A N 1
ATOM 952 C CA . ILE A 1 118 ? 0.251 -4.055 -24.609 1.00 81.19 118 ILE A CA 1
ATOM 953 C C . ILE A 1 118 ? 1.661 -3.706 -25.118 1.00 81.19 118 ILE A C 1
ATOM 955 O O . ILE A 1 118 ? 1.946 -3.931 -26.292 1.00 81.19 118 ILE A O 1
ATOM 959 N N . TYR A 1 119 ? 2.571 -3.245 -24.252 1.00 83.75 119 TYR A N 1
ATOM 960 C CA . TYR A 1 119 ? 3.955 -2.916 -24.627 1.00 83.75 119 TYR A CA 1
ATOM 961 C C . TYR A 1 119 ? 4.988 -3.913 -24.093 1.00 83.75 119 TYR A C 1
ATOM 963 O O . TYR A 1 119 ? 6.181 -3.786 -24.382 1.00 83.75 119 TYR A O 1
ATOM 971 N N . LYS A 1 120 ? 4.554 -4.956 -23.374 1.00 86.06 120 LYS A N 1
ATOM 972 C CA . LYS A 1 120 ? 5.438 -5.968 -22.777 1.00 86.06 120 LYS A CA 1
ATOM 973 C C . LYS A 1 120 ? 6.420 -6.575 -23.783 1.00 86.06 120 LYS A C 1
ATOM 975 O O . LYS A 1 120 ? 7.611 -6.671 -23.493 1.00 86.06 120 LYS A O 1
ATOM 980 N N . GLN A 1 121 ? 5.951 -6.965 -24.970 1.00 90.38 121 GLN A N 1
ATOM 981 C CA . GLN A 1 121 ? 6.826 -7.595 -25.969 1.00 90.38 121 GLN A CA 1
ATOM 982 C C . GLN A 1 121 ? 7.837 -6.621 -26.574 1.00 90.38 121 GLN A C 1
ATOM 984 O O . GLN A 1 121 ? 9.007 -6.963 -26.746 1.00 90.38 121 GLN A O 1
ATOM 989 N N . GLN A 1 122 ? 7.415 -5.385 -26.845 1.00 88.88 122 GLN A N 1
ATOM 990 C CA . GLN A 1 122 ? 8.324 -4.339 -27.303 1.00 88.88 122 GLN A CA 1
ATOM 991 C C . GLN A 1 122 ? 9.406 -4.057 -26.252 1.00 88.88 122 GLN A C 1
ATOM 993 O O . GLN A 1 122 ? 10.585 -3.969 -26.595 1.00 88.88 122 GLN A O 1
ATOM 998 N N . PHE A 1 123 ? 9.029 -3.987 -24.973 1.00 89.56 123 PHE A N 1
ATOM 999 C CA . PHE A 1 123 ? 9.972 -3.804 -23.874 1.00 89.56 123 PHE A CA 1
ATOM 1000 C C . PHE A 1 123 ? 11.010 -4.935 -23.803 1.00 89.56 123 PHE A C 1
ATOM 1002 O O . PHE A 1 123 ? 12.210 -4.664 -23.752 1.00 89.56 123 PHE A O 1
ATOM 1009 N N . ILE A 1 124 ? 10.577 -6.201 -23.869 1.00 92.00 124 ILE A N 1
ATOM 1010 C CA . ILE A 1 124 ? 11.482 -7.364 -23.854 1.00 92.00 124 ILE A CA 1
ATOM 1011 C C . ILE A 1 124 ? 12.483 -7.297 -25.015 1.00 92.00 124 ILE A C 1
ATOM 1013 O O . ILE A 1 124 ? 13.681 -7.512 -24.812 1.00 92.00 124 ILE A O 1
ATOM 1017 N N . ASN A 1 125 ? 12.018 -6.941 -26.214 1.00 91.38 125 ASN A N 1
ATOM 1018 C CA . ASN A 1 125 ? 12.882 -6.783 -27.383 1.00 91.38 125 ASN A CA 1
ATOM 1019 C C . ASN A 1 125 ? 13.922 -5.671 -27.178 1.00 91.38 125 ASN A C 1
ATOM 1021 O O . ASN A 1 125 ? 15.101 -5.873 -27.476 1.00 91.38 125 ASN A O 1
ATOM 1025 N N . ASN A 1 126 ? 13.516 -4.529 -26.615 1.00 89.19 126 ASN A N 1
ATOM 1026 C CA . ASN A 1 126 ? 14.424 -3.425 -26.301 1.00 89.19 126 ASN A CA 1
ATOM 1027 C C . ASN A 1 126 ? 15.496 -3.850 -25.288 1.00 89.19 126 ASN A C 1
ATOM 1029 O O . ASN A 1 126 ? 16.682 -3.606 -25.512 1.00 89.19 126 ASN A O 1
ATOM 1033 N N . VAL A 1 127 ? 15.105 -4.543 -24.213 1.00 90.75 127 VAL A N 1
ATOM 1034 C CA . VAL A 1 127 ? 16.041 -5.081 -23.211 1.00 90.75 127 VAL A CA 1
ATOM 1035 C C . VAL A 1 127 ? 17.013 -6.078 -23.844 1.00 90.75 127 VAL A C 1
ATOM 1037 O O . VAL A 1 127 ? 18.206 -6.045 -23.545 1.00 90.75 127 VAL A O 1
ATOM 1040 N N . ALA A 1 128 ? 16.541 -6.955 -24.733 1.00 91.94 128 ALA A N 1
ATOM 1041 C CA . ALA A 1 128 ? 17.394 -7.930 -25.408 1.00 91.94 128 ALA A CA 1
ATOM 1042 C C . ALA A 1 128 ? 18.465 -7.254 -26.279 1.00 91.94 128 ALA A C 1
ATOM 1044 O O . ALA A 1 128 ? 19.628 -7.656 -26.238 1.00 91.94 128 ALA A O 1
ATOM 1045 N N . GLN A 1 129 ? 18.104 -6.210 -27.032 1.00 88.69 129 GLN A N 1
ATOM 1046 C CA . GLN A 1 129 ? 19.078 -5.439 -27.814 1.00 88.69 129 GLN A CA 1
ATOM 1047 C C . GLN A 1 129 ? 20.042 -4.662 -26.912 1.00 88.69 129 GLN A C 1
ATOM 1049 O O . GLN A 1 129 ? 21.245 -4.663 -27.159 1.00 88.69 129 GLN A O 1
ATOM 1054 N N . PHE A 1 130 ? 19.536 -4.069 -25.829 1.00 89.06 130 PHE A N 1
ATOM 1055 C CA . PHE A 1 130 ? 20.347 -3.341 -24.857 1.00 89.06 130 PHE A CA 1
ATOM 1056 C C . PHE A 1 130 ? 21.400 -4.240 -24.184 1.00 89.06 130 PHE A C 1
ATOM 1058 O O . PHE A 1 130 ? 22.568 -3.864 -24.086 1.00 89.06 130 PHE A O 1
ATOM 1065 N N . LYS A 1 131 ? 21.029 -5.469 -23.796 1.00 87.69 131 LYS A N 1
ATOM 1066 C CA . LYS A 1 131 ? 21.940 -6.442 -23.165 1.00 87.69 131 LYS A CA 1
ATOM 1067 C C . LYS A 1 131 ? 23.072 -6.910 -24.079 1.00 87.69 131 LYS A C 1
ATOM 1069 O O . LYS A 1 131 ? 24.167 -7.146 -23.578 1.00 87.69 131 LYS A O 1
ATOM 1074 N N . LYS A 1 132 ? 22.856 -7.006 -25.398 1.00 89.75 132 LYS A N 1
ATOM 1075 C CA . LYS A 1 132 ? 23.922 -7.384 -26.351 1.00 89.75 132 LYS A CA 1
ATOM 1076 C C . LYS A 1 132 ? 25.125 -6.438 -26.297 1.00 89.75 132 LYS A C 1
ATOM 1078 O O . LYS A 1 132 ? 26.229 -6.851 -26.629 1.00 89.75 132 LYS A O 1
ATOM 1083 N N . GLY A 1 133 ? 24.911 -5.189 -25.883 1.00 83.62 133 GLY A N 1
ATOM 1084 C CA . GLY A 1 133 ? 25.955 -4.173 -25.786 1.00 83.62 133 GLY A CA 1
ATOM 1085 C C . GLY A 1 133 ? 26.754 -4.158 -24.479 1.00 83.62 133 GLY A C 1
ATOM 1086 O O . GLY A 1 133 ? 27.648 -3.327 -24.381 1.00 83.62 133 GLY A O 1
ATOM 1087 N N . ASN A 1 134 ? 26.455 -5.012 -23.485 1.00 85.00 134 ASN A N 1
ATOM 1088 C CA . ASN A 1 134 ? 27.074 -4.981 -22.142 1.00 85.00 134 ASN A CA 1
ATOM 1089 C C . ASN A 1 134 ? 27.128 -3.557 -21.529 1.00 85.00 134 ASN A C 1
ATOM 1091 O O . ASN A 1 134 ? 28.198 -2.960 -21.398 1.00 85.00 134 ASN A O 1
ATOM 1095 N N . PRO A 1 135 ? 25.968 -2.978 -21.173 1.00 84.69 135 PRO A N 1
ATOM 1096 C CA . PRO A 1 135 ? 25.829 -1.548 -20.911 1.00 84.69 135 PRO A CA 1
ATOM 1097 C C . PRO A 1 135 ? 26.487 -1.093 -19.600 1.00 84.69 135 PRO A C 1
ATOM 1099 O O . PRO A 1 135 ? 26.254 -1.663 -18.531 1.00 84.69 135 PRO A O 1
ATOM 1102 N N . SER A 1 136 ? 27.233 0.014 -19.672 1.00 87.62 136 SER A N 1
ATOM 1103 C CA . SER A 1 136 ? 27.757 0.725 -18.499 1.00 87.62 136 SER A CA 1
ATOM 1104 C C . SER A 1 136 ? 26.639 1.364 -17.665 1.00 87.62 136 SER A C 1
ATOM 1106 O O . SER A 1 136 ? 25.523 1.565 -18.145 1.00 87.62 136 SER A O 1
ATOM 1108 N N . THR A 1 137 ? 26.942 1.763 -16.427 1.00 83.94 137 THR A N 1
ATOM 1109 C CA . THR A 1 137 ? 25.990 2.434 -15.520 1.00 83.94 137 THR A CA 1
ATOM 1110 C C . THR A 1 137 ? 25.352 3.683 -16.139 1.00 83.94 137 THR A C 1
ATOM 1112 O O . THR A 1 137 ? 24.154 3.904 -15.991 1.00 83.94 137 THR A O 1
ATOM 1115 N N . ILE A 1 138 ? 26.123 4.471 -16.896 1.00 85.38 138 ILE A N 1
ATOM 1116 C CA . ILE A 1 138 ? 25.617 5.663 -17.596 1.00 85.38 138 ILE A CA 1
ATOM 1117 C C . ILE A 1 138 ? 24.565 5.267 -18.640 1.00 85.38 138 ILE A C 1
ATOM 1119 O O . ILE A 1 138 ? 23.506 5.883 -18.718 1.00 85.38 138 ILE A O 1
ATOM 1123 N N . MET A 1 139 ? 24.822 4.211 -19.416 1.00 87.19 139 MET A N 1
ATOM 1124 C CA . MET A 1 139 ? 23.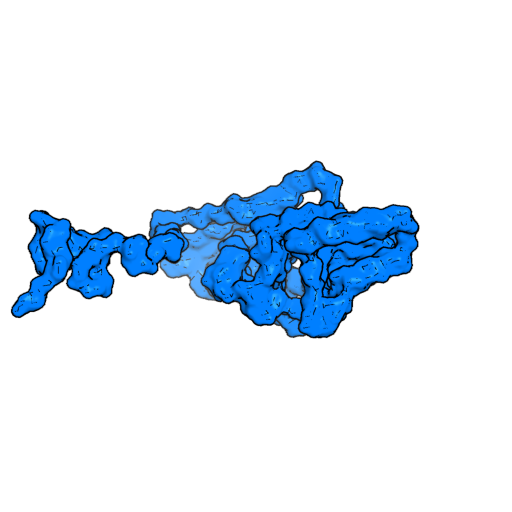866 3.722 -20.413 1.00 87.19 139 MET A CA 1
ATOM 1125 C C . MET A 1 139 ? 22.597 3.153 -19.771 1.00 87.19 139 MET A C 1
ATOM 1127 O O . MET A 1 139 ? 21.517 3.295 -20.338 1.00 87.19 139 MET A O 1
ATOM 1131 N N . GLN A 1 140 ? 22.702 2.552 -18.583 1.00 86.62 140 GLN A N 1
ATOM 1132 C CA . GLN A 1 140 ? 21.538 2.090 -17.820 1.00 86.62 140 GLN A CA 1
ATOM 1133 C C . GLN A 1 140 ? 20.666 3.259 -17.350 1.00 86.62 140 GLN A C 1
ATOM 1135 O O . GLN A 1 140 ? 19.447 3.191 -17.472 1.00 86.62 140 GLN A O 1
ATOM 1140 N N . LEU A 1 141 ? 21.274 4.366 -16.911 1.00 83.88 141 LEU A N 1
ATOM 1141 C CA . LEU A 1 141 ? 20.535 5.581 -16.566 1.00 83.88 141 LEU A CA 1
ATOM 1142 C C . LEU A 1 141 ? 19.789 6.158 -17.778 1.00 83.88 141 LEU A C 1
ATOM 1144 O O . LEU A 1 141 ? 18.630 6.548 -17.655 1.00 83.88 141 LEU A O 1
ATOM 1148 N N . TYR A 1 142 ? 20.423 6.184 -18.954 1.00 84.62 142 TYR A N 1
ATOM 1149 C CA . TYR A 1 142 ? 19.759 6.616 -20.187 1.00 84.62 142 TYR A CA 1
ATOM 1150 C C . TYR A 1 142 ? 18.600 5.698 -20.585 1.00 84.62 142 TYR A C 1
ATOM 1152 O O . TYR A 1 142 ? 17.567 6.197 -21.027 1.00 84.62 142 TYR A O 1
ATOM 1160 N N . PHE A 1 143 ? 18.749 4.381 -20.415 1.00 86.06 143 PHE A N 1
ATOM 1161 C CA . PHE A 1 143 ? 17.665 3.422 -20.631 1.00 86.06 143 PHE A CA 1
ATOM 1162 C C . PHE A 1 143 ? 16.487 3.673 -19.679 1.00 86.06 143 PHE A C 1
ATOM 1164 O O . PHE A 1 143 ? 15.336 3.672 -20.109 1.00 86.06 143 PHE A O 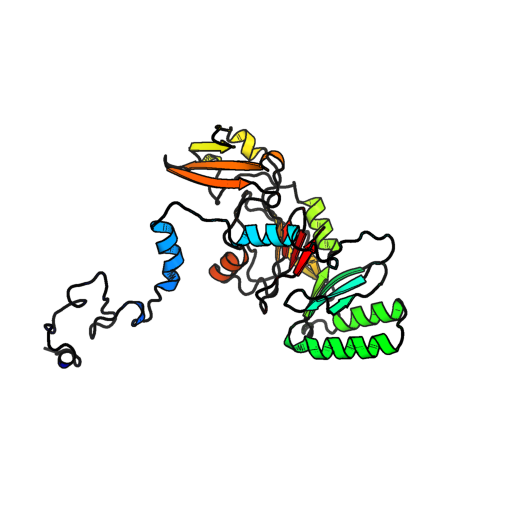1
ATOM 1171 N N . ASP A 1 144 ? 16.758 3.949 -18.405 1.00 83.00 144 ASP A N 1
ATOM 1172 C CA . ASP A 1 144 ? 15.711 4.285 -17.440 1.00 83.00 144 ASP A CA 1
ATOM 1173 C C . ASP A 1 144 ? 15.012 5.598 -17.811 1.00 83.00 144 ASP A C 1
ATOM 1175 O O . ASP A 1 144 ? 13.787 5.661 -17.890 1.00 83.00 144 ASP A O 1
ATOM 1179 N N . ILE A 1 145 ? 15.781 6.643 -18.120 1.00 79.56 145 ILE A N 1
ATOM 1180 C CA . ILE A 1 145 ? 15.245 7.939 -18.549 1.00 79.56 145 ILE A CA 1
ATOM 1181 C C . ILE A 1 145 ? 14.389 7.800 -19.810 1.00 79.56 145 ILE A C 1
ATOM 1183 O O . ILE A 1 145 ? 13.323 8.406 -19.883 1.00 79.56 145 ILE A O 1
ATOM 1187 N N . SER A 1 146 ? 14.809 7.004 -20.795 1.00 80.31 146 SER A N 1
ATOM 1188 C CA . SER A 1 146 ? 14.062 6.871 -22.047 1.00 80.31 146 SER A CA 1
ATOM 1189 C C . SER A 1 146 ? 12.717 6.164 -21.864 1.00 80.31 146 SER A C 1
ATOM 1191 O O . SER A 1 146 ? 11.746 6.538 -22.515 1.00 80.31 146 SER A O 1
ATOM 1193 N N . ASN A 1 147 ? 12.634 5.197 -20.946 1.00 79.38 147 ASN A N 1
ATOM 1194 C CA . ASN A 1 147 ? 11.387 4.493 -20.646 1.00 79.38 147 ASN A CA 1
ATOM 1195 C C . ASN A 1 147 ? 10.464 5.267 -19.689 1.00 79.38 147 ASN A C 1
ATOM 1197 O O . ASN A 1 147 ? 9.256 5.045 -19.718 1.00 79.38 147 ASN A O 1
ATOM 1201 N N . ILE A 1 148 ? 11.010 6.164 -18.857 1.00 77.00 148 ILE A N 1
ATOM 1202 C CA . ILE A 1 148 ? 10.254 6.896 -17.825 1.00 77.00 148 ILE A CA 1
ATOM 1203 C C . ILE A 1 148 ? 9.857 8.317 -18.274 1.00 77.00 148 ILE A C 1
ATOM 1205 O O . ILE A 1 148 ? 8.765 8.775 -17.947 1.00 77.00 148 ILE A O 1
ATOM 1209 N N . LEU A 1 149 ? 10.734 9.040 -18.985 1.00 69.81 149 LEU A N 1
ATOM 1210 C CA . LEU A 1 149 ? 10.664 10.506 -19.143 1.00 69.81 149 LEU A CA 1
ATOM 1211 C C . LEU A 1 149 ? 10.214 11.011 -20.517 1.00 69.81 149 LEU A C 1
ATOM 1213 O O . LEU A 1 149 ? 10.270 12.219 -20.752 1.00 69.81 149 LEU A O 1
ATOM 1217 N N . TRP A 1 150 ? 9.778 10.156 -21.443 1.00 56.69 150 TRP A N 1
ATOM 1218 C CA . TRP A 1 150 ? 9.407 10.645 -22.773 1.00 56.69 150 TRP A CA 1
ATOM 1219 C C . TRP A 1 150 ? 8.024 11.318 -22.811 1.00 56.69 150 TRP A C 1
ATOM 1221 O O . TRP A 1 150 ? 7.013 10.704 -23.128 1.00 56.69 150 TRP A O 1
ATOM 1231 N N . ASN A 1 151 ? 8.095 12.637 -22.587 1.00 50.81 151 ASN A N 1
ATOM 1232 C CA . ASN A 1 151 ? 7.198 13.744 -22.932 1.00 50.81 151 ASN A CA 1
ATOM 1233 C C . ASN A 1 151 ? 6.200 14.233 -21.862 1.00 50.81 151 ASN A C 1
ATOM 1235 O O . ASN A 1 151 ? 5.457 13.476 -21.244 1.00 50.81 151 ASN A O 1
ATOM 1239 N N . GLU A 1 152 ? 6.176 15.557 -21.693 1.00 43.72 152 GLU A N 1
ATOM 1240 C CA . GLU A 1 152 ? 5.554 16.294 -20.584 1.00 43.72 152 GLU A CA 1
ATOM 1241 C C . GLU A 1 152 ? 4.018 16.278 -20.621 1.00 43.72 152 GLU A C 1
ATOM 1243 O O . GLU A 1 152 ? 3.385 16.619 -19.629 1.00 43.72 152 GLU A O 1
ATOM 1248 N N . ASN A 1 153 ? 3.412 15.845 -21.736 1.00 44.53 153 ASN A N 1
ATOM 1249 C CA . ASN A 1 153 ? 1.966 15.949 -21.957 1.00 44.53 153 ASN A CA 1
ATOM 1250 C C . ASN A 1 153 ? 1.294 14.718 -22.592 1.00 44.53 153 ASN A C 1
ATOM 1252 O O . ASN A 1 153 ? 0.117 14.803 -22.922 1.00 44.53 153 ASN A O 1
ATOM 1256 N N . ASN A 1 154 ? 1.983 13.584 -22.779 1.00 47.16 154 ASN A N 1
ATOM 1257 C CA . ASN A 1 154 ? 1.335 12.323 -23.172 1.00 47.16 154 ASN A CA 1
ATOM 1258 C C . ASN A 1 154 ? 2.207 11.107 -22.821 1.00 47.16 154 ASN A C 1
ATOM 1260 O O . ASN A 1 154 ? 3.064 10.712 -23.600 1.00 47.16 154 ASN A O 1
ATOM 1264 N N . PHE A 1 155 ? 1.908 10.577 -21.630 1.00 53.22 155 PHE A N 1
ATOM 1265 C CA . PHE A 1 155 ? 1.957 9.194 -21.134 1.00 53.22 155 PHE A CA 1
ATOM 1266 C C . PHE A 1 155 ? 3.141 8.285 -21.499 1.00 53.22 155 PHE A C 1
ATOM 1268 O O . PHE A 1 155 ? 3.536 8.135 -22.651 1.00 53.22 155 PHE A O 1
ATOM 1275 N N . GLY A 1 156 ? 3.609 7.524 -20.505 1.00 50.22 156 GLY A N 1
ATOM 1276 C CA . GLY A 1 156 ? 4.417 6.343 -20.767 1.00 50.22 156 GLY A CA 1
ATOM 1277 C C . GLY A 1 156 ? 3.554 5.346 -21.523 1.00 50.22 156 GLY A C 1
ATOM 1278 O O . GLY A 1 156 ? 2.757 4.650 -20.906 1.00 50.22 156 GLY A O 1
ATOM 1279 N N . ALA A 1 157 ? 3.710 5.276 -22.846 1.00 61.00 157 ALA A N 1
ATOM 1280 C CA . ALA A 1 157 ? 3.143 4.205 -23.655 1.00 61.00 157 ALA A CA 1
ATOM 1281 C C . ALA A 1 157 ? 3.370 2.870 -22.924 1.00 61.00 157 ALA A C 1
ATOM 1283 O O . ALA A 1 157 ? 2.432 2.154 -22.610 1.00 61.00 157 ALA A O 1
ATOM 1284 N N . ASN A 1 158 ? 4.596 2.645 -22.454 1.00 72.25 158 ASN A N 1
ATOM 1285 C CA . ASN A 1 158 ? 4.990 1.397 -21.828 1.00 72.25 158 ASN A CA 1
ATOM 1286 C C . ASN A 1 158 ? 4.426 1.146 -20.423 1.00 72.25 158 ASN A C 1
ATOM 1288 O O . ASN A 1 158 ? 4.371 -0.025 -20.067 1.00 72.25 158 ASN A O 1
ATOM 1292 N N . GLY A 1 159 ? 4.016 2.144 -19.629 1.00 78.94 159 GLY A N 1
ATOM 1293 C CA . GLY A 1 159 ? 3.584 1.916 -18.240 1.00 78.94 159 GLY A CA 1
ATOM 1294 C C . GLY A 1 159 ? 3.842 3.058 -17.249 1.00 78.94 159 GLY A C 1
ATOM 1295 O O . GLY A 1 159 ? 4.169 4.176 -17.649 1.00 78.94 159 GLY A O 1
ATOM 1296 N N . ASP A 1 160 ? 3.712 2.758 -15.950 1.00 80.06 160 ASP A N 1
ATOM 1297 C CA . ASP A 1 160 ? 3.853 3.721 -14.846 1.00 80.06 160 ASP A CA 1
ATOM 1298 C C . ASP A 1 160 ? 5.033 3.397 -13.917 1.00 80.06 160 ASP A C 1
ATOM 1300 O O . ASP A 1 160 ? 5.306 2.240 -13.593 1.00 80.06 160 ASP A O 1
ATOM 1304 N N . ALA A 1 161 ? 5.723 4.449 -13.465 1.00 83.06 161 ALA A N 1
ATOM 1305 C CA . ALA A 1 161 ? 6.888 4.369 -12.589 1.00 83.06 161 ALA A CA 1
ATOM 1306 C C . ALA A 1 161 ? 6.593 4.956 -11.203 1.00 83.06 161 ALA A C 1
ATOM 1308 O O . ALA A 1 161 ? 6.002 6.029 -11.114 1.00 83.06 161 ALA A O 1
ATOM 1309 N N . TYR A 1 162 ? 7.084 4.316 -10.142 1.00 86.00 162 TYR A N 1
ATOM 1310 C CA . TYR A 1 162 ? 6.893 4.701 -8.740 1.00 86.00 162 TYR A CA 1
ATOM 1311 C C . TYR A 1 162 ? 8.231 4.924 -8.041 1.00 86.00 162 TYR A C 1
ATOM 1313 O O . TYR A 1 162 ? 9.123 4.078 -8.137 1.00 86.00 162 TYR A O 1
ATOM 1321 N N . ASP A 1 163 ? 8.367 6.033 -7.311 1.00 87.94 163 ASP A N 1
ATOM 1322 C CA . ASP A 1 163 ? 9.532 6.315 -6.470 1.00 87.94 163 ASP A CA 1
ATOM 1323 C C . ASP A 1 163 ? 9.394 5.659 -5.090 1.00 87.94 163 ASP A C 1
ATOM 1325 O O . ASP A 1 163 ? 8.678 6.149 -4.209 1.00 87.94 163 ASP A O 1
ATOM 1329 N N . LEU A 1 164 ? 10.131 4.566 -4.877 1.00 85.19 164 LEU A N 1
ATOM 1330 C CA . LEU A 1 164 ? 10.111 3.828 -3.615 1.00 85.19 164 LEU A CA 1
ATOM 1331 C C . LEU A 1 164 ? 10.727 4.622 -2.460 1.00 85.19 164 LEU A C 1
ATOM 1333 O O . LEU A 1 164 ? 10.349 4.399 -1.307 1.00 85.19 164 LEU A O 1
ATOM 1337 N N . ASN A 1 165 ? 11.630 5.569 -2.739 1.00 85.50 165 ASN A N 1
ATOM 1338 C CA . ASN A 1 165 ? 12.188 6.420 -1.692 1.00 85.50 165 ASN A CA 1
ATOM 1339 C C . ASN A 1 165 ? 11.111 7.313 -1.081 1.00 85.50 165 ASN A C 1
ATOM 1341 O O . ASN A 1 165 ? 10.998 7.358 0.145 1.00 85.50 165 ASN A O 1
ATOM 1345 N N . SER A 1 166 ? 10.290 7.970 -1.907 1.00 89.06 166 SER A N 1
ATOM 1346 C CA . SER A 1 166 ? 9.174 8.786 -1.416 1.00 89.06 166 SER A CA 1
ATOM 1347 C C . SER A 1 166 ? 8.157 7.976 -0.612 1.00 89.06 166 SER A C 1
ATOM 1349 O O . SER A 1 166 ? 7.730 8.418 0.452 1.00 89.06 166 SER A O 1
ATOM 1351 N N . ILE A 1 167 ? 7.835 6.757 -1.055 1.00 87.88 167 ILE A N 1
ATOM 1352 C CA . ILE A 1 167 ? 6.904 5.853 -0.364 1.00 87.88 167 ILE A CA 1
ATOM 1353 C C . ILE A 1 167 ? 7.469 5.426 0.998 1.00 87.88 167 ILE A C 1
ATOM 1355 O O . ILE A 1 167 ? 6.771 5.452 2.014 1.00 87.88 167 ILE A O 1
ATOM 1359 N N . ASN A 1 168 ? 8.750 5.055 1.045 1.00 84.12 168 ASN A N 1
ATOM 1360 C CA . ASN A 1 168 ? 9.421 4.688 2.289 1.00 84.12 168 ASN A CA 1
ATOM 1361 C C . ASN A 1 168 ? 9.533 5.879 3.249 1.00 84.12 168 ASN A C 1
ATOM 1363 O O . ASN A 1 168 ? 9.308 5.730 4.449 1.00 84.12 168 ASN A O 1
ATOM 1367 N N . HIS A 1 169 ? 9.853 7.064 2.727 1.00 85.75 169 HIS A N 1
ATOM 1368 C CA . HIS A 1 169 ? 9.889 8.292 3.511 1.00 85.75 169 HIS A CA 1
ATOM 1369 C C . HIS A 1 169 ? 8.511 8.595 4.106 1.00 85.75 169 HIS A C 1
ATOM 1371 O O . HIS A 1 169 ? 8.398 8.735 5.321 1.00 85.75 169 HIS A O 1
ATOM 1377 N N . PHE A 1 170 ? 7.451 8.566 3.293 1.00 88.50 170 PHE A N 1
ATOM 1378 C CA . PHE A 1 170 ? 6.082 8.733 3.773 1.00 88.50 170 PHE A CA 1
ATOM 1379 C C . PHE A 1 170 ? 5.739 7.752 4.896 1.00 88.50 170 PHE A C 1
ATOM 1381 O O . PHE A 1 170 ? 5.219 8.165 5.930 1.00 88.50 170 PHE A O 1
ATOM 1388 N N . TYR A 1 171 ? 6.048 6.465 4.730 1.00 86.50 171 TYR A N 1
ATOM 1389 C CA . TYR A 1 171 ? 5.784 5.481 5.775 1.00 86.50 171 TYR A CA 1
ATOM 1390 C C . TYR A 1 171 ? 6.494 5.828 7.085 1.00 86.50 171 TYR A C 1
ATOM 1392 O O . TYR A 1 171 ? 5.845 5.885 8.129 1.00 86.50 171 TYR A O 1
ATOM 1400 N N . LYS A 1 172 ? 7.806 6.089 7.030 1.00 84.06 172 LYS A N 1
ATOM 1401 C CA . LYS A 1 172 ? 8.619 6.387 8.219 1.00 84.06 172 LYS A CA 1
ATOM 1402 C C . LYS A 1 172 ? 8.090 7.595 8.987 1.00 84.06 172 LYS A C 1
ATOM 1404 O O . LYS A 1 172 ? 8.034 7.547 10.211 1.00 84.06 172 LYS A O 1
ATOM 1409 N N . GLU A 1 173 ? 7.646 8.624 8.272 1.00 87.50 173 GLU A N 1
ATOM 1410 C CA . GLU A 1 173 ? 7.114 9.849 8.873 1.00 87.50 173 GLU A CA 1
ATOM 1411 C C . GLU A 1 173 ? 5.703 9.679 9.466 1.00 87.50 173 GLU A C 1
ATOM 1413 O O . GLU A 1 173 ? 5.295 10.474 10.314 1.00 87.50 173 GLU A O 1
ATOM 1418 N N . ASN A 1 174 ? 4.923 8.680 9.024 1.00 88.31 174 ASN A N 1
ATOM 1419 C CA . ASN A 1 174 ? 3.474 8.688 9.260 1.00 88.31 174 ASN A CA 1
ATOM 1420 C C . ASN A 1 174 ? 2.871 7.428 9.907 1.00 88.31 174 ASN A C 1
ATOM 1422 O O . ASN A 1 174 ? 1.753 7.509 10.415 1.00 88.31 174 ASN A O 1
ATOM 1426 N N . TYR A 1 175 ? 3.586 6.301 9.993 1.00 83.00 175 TYR A N 1
ATOM 1427 C CA . TYR A 1 175 ? 3.020 5.023 10.473 1.00 83.00 175 TYR A CA 1
ATOM 1428 C C . TYR A 1 175 ? 2.558 4.970 11.934 1.00 83.00 175 TYR A C 1
ATOM 1430 O O . TYR A 1 175 ? 1.827 4.059 12.316 1.00 83.00 175 TYR A O 1
ATOM 1438 N N . GLN A 1 176 ? 2.943 5.945 12.754 1.00 86.75 176 GLN A N 1
ATOM 1439 C CA . GLN A 1 176 ? 2.470 6.112 14.137 1.00 86.75 176 GLN A CA 1
ATOM 1440 C C . GLN A 1 176 ? 1.923 7.522 14.389 1.00 86.75 176 GLN A C 1
ATOM 1442 O O . GLN A 1 176 ? 1.834 7.977 15.529 1.00 86.75 176 GLN A O 1
ATOM 1447 N N . LYS A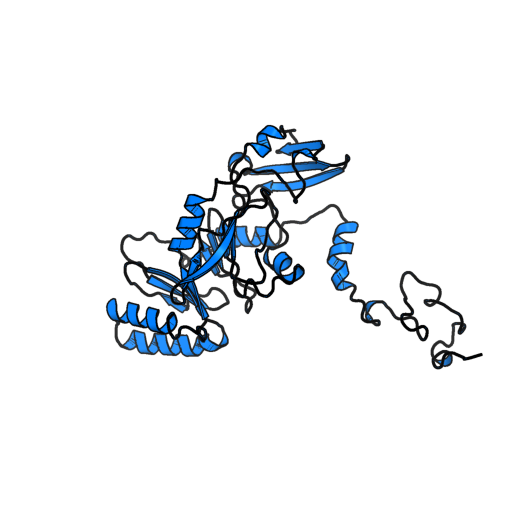 1 177 ? 1.570 8.258 13.331 1.00 91.19 177 LYS A N 1
ATOM 1448 C CA . LYS A 1 177 ? 1.200 9.672 13.458 1.00 91.19 177 LYS A CA 1
ATOM 1449 C C . LYS A 1 177 ? -0.194 9.849 14.045 1.00 91.19 177 LYS A C 1
ATOM 1451 O O . LYS A 1 177 ? -0.374 10.595 15.015 1.00 91.19 177 LYS A O 1
ATOM 1456 N N . PHE A 1 178 ? -1.168 9.135 13.490 1.00 92.44 178 PHE A N 1
ATOM 1457 C CA . PHE A 1 178 ? -2.580 9.316 13.810 1.00 92.44 178 PHE A CA 1
ATOM 1458 C C . PHE A 1 178 ? -3.048 8.375 14.916 1.00 92.44 178 PHE A C 1
ATOM 1460 O O . PHE A 1 178 ? -2.671 7.203 14.955 1.00 92.44 178 PHE A O 1
ATOM 1467 N N . ASN A 1 179 ? -3.874 8.908 15.817 1.00 95.12 179 ASN A N 1
ATOM 1468 C CA . ASN A 1 179 ? -4.563 8.122 16.835 1.00 95.12 179 ASN A CA 1
ATOM 1469 C C . ASN A 1 179 ? -5.739 7.367 16.224 1.00 95.12 179 ASN A C 1
ATOM 1471 O O . ASN A 1 179 ? -6.415 7.886 15.330 1.00 95.12 179 ASN A O 1
ATOM 1475 N N . ILE A 1 180 ? -6.023 6.197 16.785 1.00 92.44 180 ILE A N 1
ATOM 1476 C CA . ILE A 1 180 ? -7.260 5.469 16.526 1.00 92.44 180 ILE A CA 1
ATOM 1477 C C . ILE A 1 180 ? -8.410 6.192 17.233 1.00 92.44 180 ILE A C 1
ATOM 1479 O O . ILE A 1 180 ? -8.327 6.528 18.408 1.00 92.44 180 ILE A O 1
ATOM 1483 N N . GLN A 1 181 ? -9.490 6.454 16.510 1.00 92.81 181 GLN A N 1
ATOM 1484 C CA . GLN A 1 181 ? -10.718 7.068 17.027 1.00 92.81 181 GLN A CA 1
ATOM 1485 C C . GLN A 1 181 ? -11.970 6.303 16.587 1.00 92.81 181 GLN A C 1
ATOM 1487 O O . GLN A 1 181 ? -13.022 6.433 17.214 1.00 92.81 181 GLN A O 1
ATOM 1492 N N . LYS A 1 182 ? -11.862 5.491 15.529 1.00 88.31 182 LYS A N 1
ATOM 1493 C CA . LYS A 1 182 ? -12.960 4.706 14.965 1.00 88.31 182 LYS A CA 1
ATOM 1494 C C . LYS A 1 182 ? -12.543 3.257 14.738 1.00 88.31 182 LYS A C 1
ATOM 1496 O O . LYS A 1 182 ? -11.372 2.965 14.501 1.00 88.31 182 LYS A O 1
ATOM 1501 N N . ILE A 1 183 ? -13.529 2.372 14.766 1.00 81.81 183 ILE A N 1
ATOM 1502 C CA . ILE A 1 183 ? -13.447 0.996 14.263 1.00 81.81 183 ILE A CA 1
ATOM 1503 C C . ILE A 1 183 ? -14.711 0.793 13.422 1.00 81.81 183 ILE A C 1
ATOM 1505 O O . ILE A 1 183 ? -15.779 1.228 13.835 1.00 81.81 183 ILE A O 1
ATOM 1509 N N . ASP A 1 184 ? -14.604 0.227 12.224 1.00 74.75 184 ASP A N 1
ATOM 1510 C CA . ASP A 1 184 ? -15.690 0.125 11.236 1.00 74.75 184 ASP A CA 1
ATOM 1511 C C . ASP A 1 184 ? -16.347 1.471 10.898 1.00 74.75 184 ASP A C 1
ATOM 1513 O O . ASP A 1 184 ? -17.551 1.557 10.665 1.00 74.75 184 ASP A O 1
ATOM 1517 N N . ASN A 1 185 ? -15.567 2.560 10.903 1.00 75.44 185 ASN A N 1
ATOM 1518 C CA . ASN A 1 185 ? -16.071 3.937 10.813 1.00 75.44 185 ASN A CA 1
ATOM 1519 C C . ASN A 1 185 ? -17.041 4.343 11.943 1.00 75.44 185 ASN A C 1
ATOM 1521 O O . ASN A 1 185 ? -17.501 5.485 11.952 1.00 75.44 185 ASN A O 1
ATOM 1525 N N . LEU A 1 186 ? -17.303 3.475 12.925 1.00 79.88 186 LEU A N 1
ATOM 1526 C CA . LEU A 1 186 ? -18.045 3.796 14.136 1.00 79.88 186 LEU A CA 1
ATOM 1527 C C . LEU A 1 186 ? -17.094 4.473 15.139 1.00 79.88 186 LEU A C 1
ATOM 1529 O O . LEU A 1 186 ? -16.074 3.882 15.512 1.00 79.88 186 LEU A O 1
ATOM 1533 N N . PRO A 1 187 ? -17.393 5.702 15.597 1.00 88.81 187 PRO A N 1
ATOM 1534 C CA . PRO A 1 187 ? -16.636 6.342 16.666 1.00 88.81 187 PRO A CA 1
ATOM 1535 C C . PRO A 1 187 ? -16.602 5.484 17.931 1.00 88.81 187 PRO A C 1
ATOM 1537 O O . PRO A 1 187 ? -17.638 5.032 18.421 1.00 88.81 187 PRO A O 1
ATOM 1540 N N . ILE A 1 188 ? -15.407 5.296 18.493 1.00 92.00 188 ILE A N 1
ATOM 1541 C CA . ILE A 1 188 ? -15.191 4.503 19.715 1.00 92.00 188 ILE A CA 1
ATOM 1542 C C . ILE A 1 188 ? -16.015 5.037 20.893 1.00 92.00 188 ILE A C 1
ATOM 1544 O O . ILE A 1 188 ? -16.490 4.275 21.736 1.00 92.00 188 ILE A O 1
ATOM 1548 N N . GLU A 1 189 ? -16.219 6.351 20.948 1.00 90.25 189 GLU A N 1
ATOM 1549 C CA . GLU A 1 189 ? -17.056 7.004 21.955 1.00 90.25 189 GLU A CA 1
ATOM 1550 C C . GLU A 1 189 ? -18.505 6.497 21.957 1.00 90.25 189 GLU A C 1
ATOM 1552 O O . GLU A 1 189 ? -19.088 6.386 23.038 1.00 90.25 189 GLU A O 1
ATOM 1557 N N . LEU A 1 190 ? -19.039 6.106 20.794 1.00 89.94 190 LEU A N 1
ATOM 1558 C CA . LEU A 1 190 ? -20.404 5.602 20.636 1.00 89.94 190 LEU A CA 1
ATOM 1559 C C . LEU A 1 190 ? -20.549 4.111 20.958 1.00 89.94 190 LEU A C 1
ATOM 1561 O O . LEU A 1 190 ? -21.667 3.662 21.177 1.00 89.94 190 LEU A O 1
ATOM 1565 N N . MET A 1 191 ? -19.460 3.339 20.991 1.00 89.06 191 MET A N 1
ATOM 1566 C CA . MET A 1 191 ? -19.518 1.904 21.301 1.00 89.06 191 MET A CA 1
ATOM 1567 C C . MET A 1 191 ? -19.950 1.679 22.751 1.00 89.06 191 MET A C 1
ATOM 1569 O O . MET A 1 191 ? -19.548 2.428 23.632 1.00 89.06 191 MET A O 1
ATOM 1573 N N . ASP A 1 192 ? -20.711 0.633 23.042 1.00 90.69 192 ASP A N 1
ATOM 1574 C CA . ASP A 1 192 ? -21.072 0.298 24.422 1.00 90.69 192 ASP A CA 1
ATOM 1575 C C . ASP A 1 192 ? -19.848 -0.276 25.154 1.00 90.69 192 ASP A C 1
ATOM 1577 O O . ASP A 1 192 ? -19.443 0.226 26.204 1.00 90.69 192 ASP A O 1
ATOM 1581 N N . LYS A 1 193 ? -19.214 -1.293 24.554 1.00 95.44 193 LYS A N 1
ATOM 1582 C CA . LYS A 1 193 ? -18.015 -1.978 25.064 1.00 95.44 193 LYS A CA 1
ATOM 1583 C C . LYS A 1 193 ? -17.064 -2.353 23.935 1.00 95.44 193 LYS A C 1
ATOM 1585 O O . LYS A 1 193 ? -17.504 -2.586 22.810 1.00 95.44 193 LYS A O 1
ATOM 1590 N N . ILE A 1 194 ? -15.781 -2.481 24.263 1.00 95.19 194 ILE A N 1
ATOM 1591 C CA . ILE A 1 194 ? -14.738 -3.023 23.382 1.00 95.19 194 ILE A CA 1
ATOM 1592 C C . ILE A 1 194 ? -14.029 -4.135 24.144 1.00 95.19 194 ILE A C 1
ATOM 1594 O O . ILE A 1 194 ? -13.768 -3.982 25.337 1.00 95.19 194 ILE A O 1
ATOM 1598 N N . THR A 1 195 ? -13.711 -5.241 23.477 1.00 95.19 195 THR A N 1
ATOM 1599 C CA . THR A 1 195 ? -13.002 -6.368 24.089 1.00 95.19 195 THR A CA 1
ATOM 1600 C C . THR A 1 195 ? -11.790 -6.792 23.277 1.00 95.19 195 THR A C 1
ATOM 1602 O O . THR A 1 195 ? -11.865 -6.836 22.047 1.00 95.19 195 THR A O 1
ATOM 1605 N N . LEU A 1 196 ? -10.728 -7.181 23.983 1.00 93.31 196 LEU A N 1
ATOM 1606 C CA . LEU A 1 196 ? -9.593 -7.935 23.454 1.00 93.31 196 LEU A CA 1
ATOM 1607 C C . LEU A 1 196 ? -9.597 -9.330 24.076 1.00 93.31 196 LEU A C 1
ATOM 1609 O O . LEU A 1 196 ? -9.597 -9.456 25.300 1.00 93.31 196 LEU A O 1
ATOM 1613 N N . ASP A 1 197 ? -9.648 -10.368 23.242 1.00 91.50 197 ASP A N 1
ATOM 1614 C CA . ASP A 1 197 ? -9.742 -11.772 23.675 1.00 91.50 197 ASP A CA 1
ATOM 1615 C C . ASP A 1 197 ? -10.903 -12.013 24.660 1.00 91.50 197 ASP A C 1
ATOM 1617 O O . ASP A 1 197 ? -10.783 -12.731 25.652 1.00 91.50 197 ASP A O 1
ATOM 1621 N N . GLY A 1 198 ? -12.031 -11.334 24.431 1.00 91.88 198 GLY A N 1
ATOM 1622 C CA . GLY A 1 198 ? -13.211 -11.384 25.301 1.00 91.88 198 GLY A CA 1
ATOM 1623 C C . GLY A 1 198 ? -13.115 -10.554 26.589 1.00 91.88 198 GLY A C 1
ATOM 1624 O O . GLY A 1 198 ? -14.122 -10.396 27.275 1.00 91.88 198 GLY A O 1
ATOM 1625 N N . ASN A 1 199 ? -11.957 -9.965 26.901 1.00 96.38 199 ASN A N 1
ATOM 1626 C CA . ASN A 1 199 ? -11.783 -9.100 28.066 1.00 96.38 199 ASN A CA 1
ATOM 1627 C C . ASN A 1 199 ? -12.091 -7.648 27.711 1.00 96.38 199 ASN A C 1
ATOM 1629 O O . ASN A 1 199 ? -11.541 -7.109 26.752 1.00 96.38 199 ASN A O 1
ATOM 1633 N N . GLU A 1 200 ? -12.960 -7.004 28.489 1.00 97.00 200 GLU A N 1
ATOM 1634 C CA . GLU A 1 200 ? -13.320 -5.603 28.274 1.00 97.00 200 GLU A CA 1
ATOM 1635 C C . GLU A 1 200 ? -12.108 -4.685 28.468 1.00 97.00 200 GLU A C 1
ATOM 1637 O O . GLU A 1 200 ? -11.390 -4.763 29.466 1.00 97.00 200 GLU A O 1
ATOM 1642 N N . VAL A 1 201 ? -11.897 -3.790 27.506 1.00 97.12 201 VAL A N 1
ATOM 1643 C CA . VAL A 1 201 ? -10.844 -2.778 27.536 1.00 97.12 201 VAL A CA 1
ATOM 1644 C C . VAL A 1 201 ? -11.452 -1.387 27.512 1.00 97.12 201 VAL A C 1
ATOM 1646 O O . VAL A 1 201 ? -12.505 -1.140 26.922 1.00 97.12 201 VAL A O 1
ATOM 1649 N N . SER A 1 202 ? -10.768 -0.439 28.150 1.00 97.19 202 SER A N 1
ATOM 1650 C CA . SER A 1 202 ? -11.264 0.933 28.184 1.00 97.19 202 SER A CA 1
ATOM 1651 C C . SER A 1 202 ? -11.232 1.574 26.792 1.00 97.19 202 SER A C 1
ATOM 1653 O O . SER A 1 202 ? -10.258 1.443 26.049 1.00 97.19 202 SER A O 1
ATOM 1655 N N . LYS A 1 203 ? -12.256 2.371 26.467 1.00 96.12 203 LYS A N 1
ATOM 1656 C CA . LYS A 1 203 ? -12.261 3.218 25.260 1.00 96.12 203 LYS A CA 1
ATOM 1657 C C . LYS A 1 203 ? -11.009 4.094 25.182 1.00 96.12 203 LYS A C 1
ATOM 1659 O O . LYS A 1 203 ? -10.393 4.194 24.127 1.00 96.12 203 LYS A O 1
ATOM 1664 N N . LYS A 1 204 ? -10.597 4.663 26.326 1.00 96.56 204 LYS A N 1
ATOM 1665 C CA . LYS A 1 204 ? -9.399 5.507 26.449 1.00 96.56 204 LYS A CA 1
ATOM 1666 C C . LYS A 1 204 ? -8.127 4.770 26.037 1.00 96.56 204 LYS A C 1
ATOM 1668 O O . LYS A 1 204 ? -7.285 5.372 25.376 1.00 96.56 204 LYS A O 1
ATOM 1673 N N . PHE A 1 205 ? -7.998 3.495 26.410 1.00 95.75 205 PHE A N 1
ATOM 1674 C CA . PHE A 1 205 ? -6.884 2.655 25.979 1.00 95.75 205 PHE A CA 1
ATOM 1675 C C . PHE A 1 205 ? -6.834 2.593 24.452 1.00 95.75 205 PHE A C 1
ATOM 1677 O O . PHE A 1 205 ? -5.829 3.011 23.886 1.00 95.75 205 PHE A O 1
ATOM 1684 N N . ILE A 1 206 ? -7.933 2.221 23.783 1.00 94.69 206 ILE A N 1
ATOM 1685 C CA . ILE A 1 206 ? -7.965 2.146 22.314 1.00 94.69 206 ILE A CA 1
ATOM 1686 C C . ILE A 1 206 ? -7.677 3.512 21.680 1.00 94.69 206 ILE A C 1
ATOM 1688 O O . ILE A 1 206 ? -6.832 3.605 20.796 1.00 94.69 206 ILE A O 1
ATOM 1692 N N . THR A 1 207 ? -8.290 4.595 22.168 1.00 95.88 207 THR A N 1
ATOM 1693 C CA . THR A 1 207 ? -8.085 5.934 21.585 1.00 95.88 207 THR A CA 1
ATOM 1694 C C . THR A 1 207 ? -6.690 6.525 21.820 1.00 95.88 207 THR A C 1
ATOM 1696 O O . THR A 1 207 ? -6.285 7.487 21.163 1.00 95.88 207 THR A O 1
ATOM 1699 N N . SER A 1 208 ? -5.943 5.976 22.783 1.00 95.31 208 SER A N 1
ATOM 1700 C CA . SER A 1 208 ? -4.550 6.360 23.032 1.00 95.31 208 SER A CA 1
ATOM 1701 C C . SER A 1 208 ? -3.572 5.711 22.052 1.00 95.31 208 SER A C 1
ATOM 1703 O O . SER A 1 208 ? -2.455 6.205 21.895 1.00 95.31 208 SER A O 1
ATOM 1705 N N . LEU A 1 209 ? -3.994 4.642 21.371 1.00 93.62 209 LEU A N 1
ATOM 1706 C CA . LEU A 1 209 ? -3.159 3.927 20.420 1.00 93.62 209 LEU A CA 1
ATOM 1707 C C . LEU A 1 209 ? -2.937 4.753 19.153 1.00 93.62 209 LEU A C 1
ATOM 1709 O O . LEU A 1 209 ? -3.828 5.440 18.643 1.00 93.62 209 LEU A O 1
ATOM 1713 N N . LYS A 1 210 ? -1.709 4.656 18.654 1.00 91.50 210 LYS A N 1
ATOM 1714 C CA . LYS A 1 210 ? -1.242 5.248 17.406 1.00 91.50 210 LYS A CA 1
ATOM 1715 C C . LYS A 1 210 ? -1.283 4.230 16.270 1.00 91.50 210 LYS A C 1
ATOM 1717 O O . LYS A 1 210 ? -1.402 3.030 16.500 1.00 91.50 210 LYS A O 1
ATOM 1722 N N . GLY A 1 211 ? -1.158 4.748 15.052 1.00 85.88 211 GLY A N 1
ATOM 1723 C CA . GLY A 1 211 ? -1.153 3.953 13.831 1.00 85.88 211 GLY A CA 1
ATOM 1724 C C . GLY A 1 211 ? -2.554 3.668 13.314 1.00 85.88 211 GLY A C 1
ATOM 1725 O O . GLY A 1 211 ? -2.813 2.574 12.829 1.00 85.88 211 GLY A O 1
ATOM 1726 N N . ALA A 1 212 ? -3.461 4.641 13.421 1.00 87.25 212 ALA A N 1
ATOM 1727 C CA . ALA A 1 212 ? -4.635 4.645 12.557 1.00 87.25 212 ALA A CA 1
ATOM 1728 C C . ALA A 1 212 ? -4.216 4.782 11.088 1.00 87.25 212 ALA A C 1
ATOM 1730 O O . ALA A 1 212 ? -3.124 5.277 10.790 1.00 87.25 212 ALA A O 1
ATOM 1731 N N . GLU A 1 213 ? -5.105 4.376 10.186 1.00 82.44 213 GLU A N 1
ATOM 1732 C CA . GLU A 1 213 ? -4.865 4.462 8.751 1.00 82.44 213 GLU A CA 1
ATOM 1733 C C . GLU A 1 213 ? -4.507 5.886 8.309 1.00 82.44 213 GLU A C 1
ATOM 1735 O O . GLU A 1 213 ? -5.108 6.866 8.762 1.00 82.44 213 GLU A O 1
ATOM 1740 N N . ALA A 1 214 ? -3.544 6.001 7.398 1.00 84.69 214 ALA A N 1
ATOM 1741 C CA . ALA A 1 214 ? -3.169 7.267 6.782 1.00 84.69 214 ALA A CA 1
ATOM 1742 C C . ALA A 1 214 ? -3.252 7.154 5.264 1.00 84.69 214 ALA A C 1
ATOM 1744 O O . ALA A 1 214 ? -2.686 6.236 4.687 1.00 84.69 214 ALA A O 1
ATOM 1745 N N . SER A 1 215 ? -3.897 8.113 4.617 1.00 84.38 215 SER A N 1
ATOM 1746 C CA . SER A 1 215 ? -3.985 8.211 3.162 1.00 84.38 215 SER A CA 1
ATOM 1747 C C . SER A 1 215 ? -3.108 9.340 2.638 1.00 84.38 215 SER A C 1
ATOM 1749 O O . SER A 1 215 ? -2.860 10.331 3.331 1.00 84.38 215 SER A O 1
ATOM 1751 N N . PHE A 1 216 ? -2.648 9.197 1.401 1.00 85.44 216 PHE A N 1
ATOM 1752 C CA . PHE A 1 216 ? -1.872 10.198 0.683 1.00 85.44 216 PHE A CA 1
ATOM 1753 C C . PHE A 1 216 ? -2.236 10.203 -0.798 1.00 85.44 216 PHE A C 1
ATOM 1755 O O . PHE A 1 216 ? -2.667 9.200 -1.366 1.00 85.44 216 PHE A O 1
ATOM 1762 N N . SER A 1 217 ? -2.024 11.347 -1.435 1.00 85.31 217 SER A N 1
ATOM 1763 C CA . SER A 1 217 ? -2.031 11.461 -2.888 1.00 85.31 217 SER A CA 1
ATOM 1764 C C . SER A 1 217 ? -0.611 11.360 -3.429 1.00 85.31 217 SER A C 1
ATOM 1766 O O . SER A 1 217 ? 0.381 11.648 -2.756 1.00 85.31 217 SER A O 1
ATOM 1768 N N . MET A 1 218 ? -0.523 10.959 -4.682 1.00 84.38 218 MET A N 1
ATOM 1769 C CA . MET A 1 218 ? 0.686 10.987 -5.477 1.00 84.38 218 MET A CA 1
ATOM 1770 C C . MET A 1 218 ? 0.667 12.203 -6.384 1.00 84.38 218 MET A C 1
ATOM 1772 O O . MET A 1 218 ? -0.370 12.595 -6.918 1.00 84.38 218 MET A O 1
ATOM 1776 N N . LYS A 1 219 ? 1.853 12.736 -6.637 1.00 85.38 219 LYS A N 1
ATOM 1777 C CA . LYS A 1 219 ? 2.102 13.677 -7.721 1.00 85.38 219 LYS A CA 1
ATOM 1778 C C . LYS A 1 219 ? 3.097 13.079 -8.692 1.00 85.38 219 LYS A C 1
ATOM 1780 O O . LYS A 1 219 ? 3.900 12.219 -8.333 1.00 85.38 219 LYS A O 1
ATOM 1785 N N . LYS A 1 220 ? 3.053 13.550 -9.930 1.00 80.31 220 LYS A N 1
ATOM 1786 C CA . LYS A 1 220 ? 4.013 13.145 -10.947 1.00 80.31 220 LYS A CA 1
ATOM 1787 C C . LYS A 1 220 ? 5.146 14.165 -10.977 1.00 80.31 220 LYS A C 1
ATOM 1789 O O . LYS A 1 220 ? 4.908 15.329 -11.278 1.00 80.31 220 LYS A O 1
ATOM 1794 N N . ASP A 1 221 ? 6.360 13.735 -10.648 1.00 81.50 221 ASP A N 1
ATOM 1795 C CA . ASP A 1 221 ? 7.581 14.527 -10.820 1.00 81.50 221 ASP A CA 1
ATOM 1796 C C . ASP A 1 221 ? 8.404 13.889 -11.932 1.00 81.50 221 ASP A C 1
ATOM 1798 O O . ASP A 1 221 ? 8.860 12.754 -11.786 1.00 81.50 221 ASP A O 1
ATOM 1802 N N . LYS A 1 222 ? 8.537 14.595 -13.064 1.00 76.88 222 LYS A N 1
ATOM 1803 C CA . LYS A 1 222 ? 9.245 14.111 -14.260 1.00 76.88 222 LYS A CA 1
ATOM 1804 C C . LYS A 1 222 ? 8.851 12.660 -14.562 1.00 76.88 222 LYS A C 1
ATOM 1806 O O . LYS A 1 222 ? 9.649 11.751 -14.410 1.00 76.88 222 LYS A O 1
ATOM 1811 N N . GLY A 1 223 ? 7.585 12.400 -14.872 1.00 73.38 223 GLY A N 1
ATOM 1812 C CA . GLY A 1 223 ? 7.134 11.054 -15.254 1.00 73.38 223 GLY A CA 1
ATOM 1813 C C . GLY A 1 223 ? 7.079 9.992 -14.139 1.00 73.38 223 GLY A C 1
ATOM 1814 O O . GLY A 1 223 ? 6.482 8.943 -14.368 1.00 73.38 223 GLY A O 1
ATOM 1815 N N . VAL A 1 224 ? 7.611 10.250 -12.939 1.00 81.62 224 VAL A N 1
ATOM 1816 C CA . VAL A 1 224 ? 7.611 9.306 -11.809 1.00 81.62 224 VAL A CA 1
ATOM 1817 C C . VAL A 1 224 ? 6.539 9.689 -10.794 1.00 81.62 224 VAL A C 1
ATOM 1819 O O . VAL A 1 224 ? 6.449 10.846 -10.384 1.00 81.62 224 VAL A O 1
ATOM 1822 N N . TRP A 1 225 ? 5.727 8.718 -10.382 1.00 85.94 225 TRP A N 1
ATOM 1823 C CA . TRP A 1 225 ? 4.800 8.869 -9.268 1.00 85.94 225 TRP A CA 1
ATOM 1824 C C . TRP A 1 225 ? 5.566 8.910 -7.953 1.00 85.94 225 TRP A C 1
ATOM 1826 O O . TRP A 1 225 ? 6.229 7.949 -7.557 1.00 85.94 225 TRP A O 1
ATOM 1836 N N . THR A 1 226 ? 5.431 10.041 -7.282 1.00 87.75 226 THR A N 1
ATOM 1837 C CA . THR A 1 226 ? 6.102 10.380 -6.036 1.00 87.75 226 THR A CA 1
ATOM 1838 C C . THR A 1 226 ? 5.034 10.774 -5.031 1.00 87.75 226 THR A C 1
ATOM 1840 O O . THR A 1 226 ? 4.088 11.486 -5.379 1.00 87.75 226 THR A O 1
ATOM 1843 N N . VAL A 1 227 ? 5.173 10.340 -3.778 1.00 89.94 227 VAL A N 1
ATOM 1844 C CA . VAL A 1 227 ? 4.222 10.722 -2.726 1.00 89.94 227 VAL A CA 1
ATOM 1845 C C . VAL A 1 227 ? 4.183 12.240 -2.586 1.00 89.94 227 VAL A C 1
ATOM 1847 O O . VAL A 1 227 ? 5.219 12.887 -2.401 1.00 89.94 227 VAL A O 1
ATOM 1850 N N . ASP A 1 228 ? 2.987 12.826 -2.651 1.00 90.75 228 ASP A N 1
ATOM 1851 C CA . ASP A 1 228 ? 2.821 14.232 -2.329 1.00 90.75 228 ASP A CA 1
ATOM 1852 C C . ASP A 1 228 ? 2.681 14.405 -0.819 1.00 90.75 228 ASP A C 1
ATOM 1854 O O . ASP A 1 228 ? 1.594 14.309 -0.249 1.00 90.75 228 ASP A O 1
ATOM 1858 N N . MET A 1 229 ? 3.810 14.673 -0.163 1.00 87.50 229 MET A N 1
ATOM 1859 C CA . MET A 1 229 ? 3.926 14.771 1.297 1.00 87.50 229 MET A CA 1
ATOM 1860 C C . MET A 1 229 ? 3.010 15.829 1.942 1.00 87.50 229 MET A C 1
ATOM 1862 O O . MET A 1 229 ? 2.853 15.834 3.161 1.00 87.50 229 MET A O 1
ATOM 1866 N N . GLN A 1 230 ? 2.397 16.715 1.151 1.00 87.81 230 GLN A N 1
ATOM 1867 C CA . GLN A 1 230 ? 1.434 17.718 1.620 1.00 87.81 230 GLN A CA 1
ATOM 1868 C C . GLN A 1 230 ? -0.006 17.187 1.727 1.00 87.81 230 GLN A C 1
ATOM 1870 O O . GLN A 1 230 ? -0.845 17.824 2.355 1.00 87.81 230 GLN A O 1
ATOM 1875 N N . THR A 1 231 ? -0.304 16.023 1.146 1.00 86.06 231 THR A N 1
ATOM 1876 C CA . THR A 1 231 ? -1.679 15.511 0.967 1.00 86.06 231 THR A CA 1
ATOM 1877 C C . THR A 1 231 ? -2.081 14.450 1.988 1.00 86.06 231 THR A C 1
ATOM 1879 O O . THR A 1 231 ? -2.981 13.643 1.748 1.00 86.06 231 THR A O 1
ATOM 1882 N N . ILE A 1 232 ? -1.410 14.424 3.139 1.00 86.88 232 ILE A N 1
ATOM 1883 C CA . ILE A 1 232 ? -1.684 13.416 4.154 1.00 86.88 232 ILE A CA 1
ATOM 1884 C C . ILE A 1 232 ? -3.019 13.655 4.858 1.00 86.88 232 ILE A C 1
ATOM 1886 O O . ILE A 1 232 ? -3.305 14.747 5.347 1.00 86.88 232 ILE A O 1
ATOM 1890 N N . SER A 1 233 ? -3.803 12.592 4.976 1.00 86.31 233 SER A N 1
ATOM 1891 C CA . SER A 1 233 ? -5.059 12.583 5.717 1.00 86.31 233 SER A CA 1
ATOM 1892 C C . SER A 1 233 ? -5.233 11.268 6.472 1.00 86.31 233 SER A C 1
ATOM 1894 O O . SER A 1 233 ? -4.510 10.300 6.248 1.00 86.31 233 SER A O 1
ATOM 1896 N N . SER A 1 234 ? -6.170 11.241 7.411 1.00 86.44 234 SER A N 1
ATOM 1897 C CA . SER A 1 234 ? -6.552 10.038 8.142 1.00 86.44 234 SER A CA 1
ATOM 1898 C C . SER A 1 234 ? -8.045 10.095 8.411 1.00 86.44 234 SER A C 1
ATOM 1900 O O . SER A 1 234 ? -8.576 11.148 8.762 1.00 86.44 234 SER A O 1
ATOM 1902 N N . ASN A 1 235 ? -8.722 8.958 8.275 1.00 80.56 235 ASN A N 1
ATOM 1903 C CA . ASN A 1 235 ? -10.093 8.790 8.757 1.00 80.56 235 ASN A CA 1
ATOM 1904 C C . ASN A 1 235 ? -10.137 8.424 10.259 1.00 80.56 235 ASN A C 1
ATOM 1906 O O . ASN A 1 235 ? -11.230 8.293 10.825 1.00 80.56 235 ASN A O 1
ATOM 1910 N N . ASN A 1 236 ? -8.955 8.282 10.881 1.00 88.56 236 ASN A N 1
ATOM 1911 C CA . ASN A 1 236 ? -8.704 7.847 12.254 1.00 88.56 236 ASN A CA 1
ATOM 1912 C C . ASN A 1 236 ? -9.279 6.463 12.585 1.00 88.56 236 ASN A C 1
ATOM 1914 O O . ASN A 1 236 ? -9.557 6.156 13.745 1.00 88.56 236 ASN A O 1
ATOM 1918 N N . SER A 1 237 ? -9.470 5.623 11.574 1.00 84.19 237 SER A N 1
ATOM 1919 C CA . SER A 1 237 ? -10.025 4.288 11.729 1.00 84.19 237 SER A CA 1
ATOM 1920 C C . SER A 1 237 ? -8.939 3.226 11.860 1.00 84.19 237 SER A C 1
ATOM 1922 O O . SER A 1 237 ? -7.836 3.369 11.327 1.00 84.19 237 SER A O 1
ATOM 1924 N N . PHE A 1 238 ? -9.255 2.155 12.588 1.00 82.44 238 PHE A N 1
ATOM 1925 C CA . PHE A 1 238 ? -8.355 1.016 12.768 1.00 82.44 238 PHE A CA 1
ATOM 1926 C C . PHE A 1 238 ? -8.484 -0.078 11.698 1.00 82.44 238 PHE A C 1
ATOM 1928 O O . PHE A 1 238 ? -7.629 -0.951 11.632 1.00 82.44 238 PHE A O 1
ATOM 1935 N N . ASN A 1 239 ? -9.545 -0.090 10.893 1.00 72.06 239 ASN A N 1
ATOM 1936 C CA . ASN A 1 239 ? -9.816 -1.207 9.974 1.00 72.06 239 ASN A CA 1
ATOM 1937 C C . ASN A 1 239 ? -10.690 -0.813 8.774 1.00 72.06 239 ASN A C 1
ATOM 1939 O O . ASN A 1 239 ? -11.265 -1.660 8.092 1.00 72.06 239 ASN A O 1
ATOM 1943 N N . THR A 1 240 ? -10.851 0.487 8.524 1.00 65.69 240 THR A N 1
ATOM 1944 C CA . THR A 1 240 ? -11.549 0.946 7.325 1.00 65.69 240 THR A CA 1
ATOM 1945 C C . THR A 1 240 ? -10.596 1.675 6.417 1.00 65.69 240 THR A C 1
ATOM 1947 O O . THR A 1 240 ? -10.132 2.750 6.785 1.00 65.69 240 THR A O 1
ATOM 1950 N N . SER A 1 241 ? -10.472 1.144 5.208 1.00 63.66 241 SER A N 1
ATOM 1951 C CA . SER A 1 241 ? -9.783 1.788 4.107 1.00 63.66 241 SER A CA 1
ATOM 1952 C C . SER A 1 241 ? -10.562 2.942 3.499 1.00 63.66 241 SER A C 1
ATOM 1954 O O . SER A 1 241 ? -11.727 2.793 3.099 1.00 63.66 241 SER A O 1
ATOM 1956 N N . ASP A 1 242 ? -9.908 4.094 3.404 1.00 65.44 242 ASP A N 1
ATOM 1957 C CA . ASP A 1 242 ? -10.214 5.101 2.402 1.00 65.44 242 ASP A CA 1
ATOM 1958 C C . ASP A 1 242 ? -9.357 4.840 1.163 1.00 65.44 242 ASP A C 1
ATOM 1960 O O . ASP A 1 242 ? -8.187 5.200 1.100 1.00 65.44 242 ASP A O 1
ATOM 1964 N N . ALA A 1 243 ? -9.966 4.248 0.135 1.00 58.38 243 ALA A N 1
ATOM 1965 C CA . ALA A 1 243 ? -9.322 4.004 -1.158 1.00 58.38 243 ALA A CA 1
ATOM 1966 C C . ALA A 1 243 ? -8.964 5.295 -1.947 1.00 58.38 243 ALA A C 1
ATOM 1968 O O . ALA A 1 243 ? -8.770 5.250 -3.159 1.00 58.38 243 ALA A O 1
ATOM 1969 N N . GLY A 1 244 ? -8.959 6.459 -1.288 1.00 60.69 244 GLY A N 1
ATOM 1970 C CA . GLY A 1 244 ? -8.510 7.741 -1.819 1.00 60.69 244 GLY A CA 1
ATOM 1971 C C . GLY A 1 244 ? -9.470 8.410 -2.809 1.00 60.69 244 GLY A C 1
ATOM 1972 O O . GLY A 1 244 ? -10.665 8.122 -2.847 1.00 60.69 244 GLY A O 1
ATOM 1973 N N . SER A 1 245 ? -8.958 9.380 -3.572 1.00 58.34 245 SER A N 1
ATOM 1974 C CA . SER A 1 245 ? -9.726 10.229 -4.501 1.00 58.34 245 SER A CA 1
ATOM 1975 C C . SER A 1 245 ? -9.825 9.627 -5.902 1.00 58.34 245 SER A C 1
ATOM 1977 O O . SER A 1 245 ? -8.884 8.996 -6.365 1.00 58.34 245 SER A O 1
ATOM 1979 N N . SER A 1 246 ? -10.915 9.911 -6.621 1.00 57.31 246 SER A N 1
ATOM 1980 C CA . SER A 1 246 ? -11.096 9.528 -8.024 1.00 57.31 246 SER A CA 1
ATOM 1981 C C . SER A 1 246 ? -10.241 10.335 -9.010 1.00 57.31 246 SER A C 1
ATOM 1983 O O . SER A 1 246 ? -10.303 10.053 -10.187 1.00 57.31 246 SER A O 1
ATOM 1985 N N . GLY A 1 247 ? -9.512 11.380 -8.610 1.00 56.84 247 GLY A N 1
ATOM 1986 C CA . GLY A 1 247 ? -8.843 12.280 -9.572 1.00 56.84 247 GLY A CA 1
ATOM 1987 C C . GLY A 1 247 ? -7.336 12.084 -9.741 1.00 56.84 247 GLY A C 1
ATOM 1988 O O . GLY A 1 247 ? -6.752 12.637 -10.670 1.00 56.84 247 GLY A O 1
ATOM 1989 N N . VAL A 1 248 ? -6.692 11.360 -8.828 1.00 62.81 248 VAL A N 1
ATOM 1990 C CA . VAL A 1 248 ? -5.231 11.253 -8.750 1.00 62.81 248 VAL A CA 1
ATOM 1991 C C . VAL A 1 248 ? -4.835 9.912 -8.171 1.00 62.81 248 VAL A C 1
ATOM 1993 O O . VAL A 1 248 ? -5.562 9.378 -7.322 1.00 62.81 248 VAL A O 1
ATOM 1996 N N . PRO A 1 249 ? -3.654 9.390 -8.550 1.00 69.69 249 PRO A N 1
ATOM 1997 C CA . PRO A 1 249 ? -3.105 8.291 -7.816 1.00 69.69 249 PRO A CA 1
ATOM 1998 C C . PRO A 1 249 ? -2.896 8.562 -6.359 1.00 69.69 249 PRO A C 1
ATOM 2000 O O . PRO A 1 249 ? -2.599 9.676 -5.941 1.00 69.69 249 PRO A O 1
ATOM 2003 N N . ASN A 1 250 ? -3.159 7.526 -5.589 1.00 78.00 250 ASN A N 1
ATOM 2004 C CA . ASN A 1 250 ? -3.246 7.606 -4.160 1.00 78.00 250 ASN A CA 1
ATOM 2005 C C . ASN A 1 250 ? -2.739 6.295 -3.570 1.00 78.00 250 ASN A C 1
ATOM 2007 O O . ASN A 1 250 ? -2.495 5.298 -4.262 1.00 78.00 250 ASN A O 1
ATOM 2011 N N . GLY A 1 251 ? -2.524 6.345 -2.275 1.00 80.19 251 GLY A N 1
ATOM 2012 C CA . GLY A 1 251 ? -2.250 5.165 -1.505 1.00 80.19 251 GLY A CA 1
ATOM 2013 C C . GLY A 1 251 ? -2.606 5.405 -0.062 1.00 80.19 251 GLY A C 1
ATOM 2014 O O . GLY A 1 251 ? -2.850 6.534 0.378 1.00 80.19 251 GLY A O 1
ATOM 2015 N N . HIS A 1 252 ? -2.605 4.318 0.680 1.00 80.81 252 HIS A N 1
ATOM 2016 C CA . HIS A 1 252 ? -2.848 4.346 2.100 1.00 80.81 252 HIS A CA 1
ATOM 2017 C C . HIS A 1 252 ? -1.885 3.414 2.808 1.00 80.81 252 HIS A C 1
ATOM 2019 O O . HIS A 1 252 ? -1.359 2.432 2.278 1.00 80.81 252 HIS A O 1
ATOM 2025 N N . LEU A 1 253 ? -1.613 3.794 4.039 1.00 81.94 253 LEU A N 1
ATOM 2026 C CA . LEU A 1 253 ? -0.884 3.015 4.996 1.00 81.94 253 LEU A CA 1
ATOM 2027 C C . LEU A 1 253 ? -1.888 2.293 5.868 1.00 81.94 253 LEU A C 1
ATOM 2029 O O . LEU A 1 253 ? -2.636 2.938 6.605 1.00 81.94 253 LEU A O 1
ATOM 2033 N N . HIS A 1 254 ? -1.842 0.968 5.810 1.00 79.62 254 HIS A N 1
ATOM 2034 C CA . HIS A 1 254 ? -2.617 0.131 6.696 1.00 79.62 254 HIS A CA 1
ATOM 2035 C C . HIS A 1 254 ? -2.356 0.493 8.156 1.00 79.62 254 HIS A C 1
ATOM 2037 O O . HIS A 1 254 ? -1.207 0.757 8.540 1.00 79.62 254 HIS A O 1
ATOM 2043 N N . PRO A 1 255 ? -3.417 0.490 8.973 1.00 78.25 255 PRO A N 1
ATOM 2044 C CA . PRO A 1 255 ? -3.284 0.713 10.392 1.00 78.25 255 PRO A CA 1
ATOM 2045 C C . PRO A 1 255 ? -2.285 -0.269 11.015 1.00 78.25 255 PRO A C 1
ATOM 2047 O O . PRO A 1 255 ? -2.151 -1.428 10.620 1.00 78.25 255 PRO A O 1
ATOM 2050 N N . TYR A 1 256 ? -1.561 0.204 12.019 1.00 79.75 256 TYR A N 1
ATOM 2051 C CA . TYR A 1 256 ? -0.591 -0.595 12.748 1.00 79.75 256 TYR A CA 1
ATOM 2052 C C . TYR A 1 256 ? -0.564 -0.176 14.213 1.00 79.75 256 TYR A C 1
ATOM 2054 O O . TYR A 1 256 ? 0.064 0.812 14.589 1.00 79.75 256 TYR A O 1
ATOM 2062 N N . ALA A 1 257 ? -1.221 -0.962 15.060 1.00 85.00 257 ALA A N 1
ATOM 2063 C CA . ALA A 1 257 ? -1.176 -0.793 16.506 1.00 85.00 257 ALA A CA 1
ATOM 2064 C C . ALA A 1 257 ? -0.569 -2.046 17.133 1.00 85.00 257 ALA A C 1
ATOM 2066 O O . ALA A 1 257 ? -1.267 -3.035 17.349 1.00 85.00 257 ALA A O 1
ATOM 2067 N N . ALA A 1 258 ? 0.733 -1.997 17.432 1.00 82.44 258 ALA A N 1
ATOM 2068 C CA . ALA A 1 258 ? 1.490 -3.148 17.929 1.00 82.44 258 ALA A CA 1
ATOM 2069 C C . ALA A 1 258 ? 0.835 -3.822 19.148 1.00 82.44 258 ALA A C 1
ATOM 2071 O O . ALA A 1 258 ? 0.783 -5.044 19.222 1.00 82.44 258 ALA A O 1
ATOM 2072 N N . SER A 1 259 ? 0.267 -3.031 20.061 1.00 86.75 259 SER A N 1
ATOM 2073 C CA . SER A 1 259 ? -0.412 -3.522 21.268 1.00 86.75 259 SER A CA 1
ATOM 2074 C C . SER A 1 259 ? -1.712 -4.285 21.009 1.00 86.75 259 SER A C 1
ATOM 2076 O O . SER A 1 259 ? -2.231 -4.896 21.934 1.00 86.75 259 SER A O 1
ATOM 2078 N N . LEU A 1 260 ? -2.269 -4.220 19.797 1.00 85.31 260 LEU A N 1
ATOM 2079 C CA . LEU A 1 260 ? -3.463 -4.980 19.426 1.00 85.31 260 LEU A CA 1
ATOM 2080 C C . LEU A 1 260 ? -3.115 -6.287 18.711 1.00 85.31 260 LEU A C 1
ATOM 2082 O O . LEU A 1 260 ? -3.962 -7.166 18.630 1.00 85.31 260 LEU A O 1
ATOM 2086 N N . ILE A 1 261 ? -1.894 -6.434 18.192 1.00 81.12 261 ILE A N 1
ATOM 2087 C CA . ILE A 1 261 ? -1.503 -7.574 17.356 1.00 81.12 261 ILE A CA 1
ATOM 2088 C C . ILE A 1 261 ? -1.575 -8.874 18.149 1.00 81.12 261 ILE A C 1
ATOM 2090 O O . ILE A 1 261 ? -1.053 -8.980 19.253 1.00 81.12 261 ILE A O 1
ATOM 2094 N N . GLY A 1 262 ? -2.191 -9.888 17.543 1.00 77.31 262 GLY A N 1
ATOM 2095 C CA . GLY A 1 262 ? -2.394 -11.187 18.167 1.00 77.31 262 GLY A CA 1
ATOM 2096 C C . GLY A 1 262 ? -3.581 -11.236 19.127 1.00 77.31 262 GLY A C 1
ATOM 2097 O O . GLY A 1 262 ? -3.778 -12.277 19.746 1.00 77.31 262 GLY A O 1
ATOM 2098 N N . HIS A 1 263 ? -4.381 -10.176 19.226 1.00 84.19 263 HIS A N 1
ATOM 2099 C CA . HIS A 1 263 ? -5.610 -10.174 20.014 1.00 84.19 263 HIS A CA 1
ATOM 2100 C C . HIS A 1 263 ? -6.848 -10.244 19.116 1.00 84.19 263 HIS A C 1
ATOM 2102 O O . HIS A 1 263 ? -6.865 -9.674 18.024 1.00 84.19 263 HIS A O 1
ATOM 2108 N N . ASP A 1 264 ? -7.892 -10.927 19.577 1.00 83.06 264 ASP A N 1
ATOM 2109 C CA . ASP A 1 264 ? -9.212 -10.922 18.950 1.00 83.06 264 ASP A CA 1
ATOM 2110 C C . ASP A 1 264 ? -9.982 -9.664 19.359 1.00 83.06 264 ASP A C 1
ATOM 2112 O O . ASP A 1 264 ? -10.287 -9.464 20.537 1.00 83.06 264 ASP A O 1
ATOM 2116 N N . LEU A 1 265 ? -10.313 -8.813 18.384 1.00 85.38 265 LEU A N 1
ATOM 2117 C CA . LEU A 1 265 ? -11.028 -7.560 18.624 1.00 85.38 265 LEU A CA 1
ATOM 2118 C C . LEU A 1 265 ? -12.536 -7.753 18.436 1.00 85.38 265 LEU A C 1
ATOM 2120 O O . LEU A 1 265 ? -13.003 -8.355 17.467 1.00 85.38 265 LEU A O 1
ATOM 2124 N N . SER A 1 266 ? -13.333 -7.234 19.365 1.00 86.69 266 SER A N 1
ATOM 2125 C CA . SER A 1 266 ? -14.794 -7.149 19.227 1.00 86.69 266 SER A CA 1
ATOM 2126 C C . SER A 1 266 ? -15.315 -5.876 19.882 1.00 86.69 266 SER A C 1
ATOM 2128 O O . SER A 1 266 ? -14.690 -5.339 20.798 1.00 86.69 266 SER A O 1
ATOM 2130 N N . TYR A 1 267 ? -16.464 -5.390 19.427 1.00 88.69 267 TYR A N 1
ATOM 2131 C CA . TYR A 1 267 ? -17.147 -4.253 20.039 1.00 88.69 267 TYR A CA 1
ATOM 2132 C C . TYR A 1 267 ? -18.654 -4.496 20.105 1.00 88.69 267 TYR A C 1
ATOM 2134 O O . TYR A 1 267 ? -19.187 -5.344 19.389 1.00 88.69 267 TYR A O 1
ATOM 2142 N N . SER A 1 268 ? -19.351 -3.755 20.963 1.00 88.19 268 SER A N 1
ATOM 2143 C CA . SER A 1 268 ? -20.815 -3.705 20.978 1.00 88.19 268 SER A CA 1
ATOM 2144 C C . SER A 1 268 ? -21.335 -2.299 20.711 1.00 88.19 268 SER A C 1
ATOM 2146 O O . SER A 1 268 ? -20.687 -1.313 21.059 1.00 88.19 268 SER A O 1
ATOM 2148 N N . PHE A 1 269 ? -22.490 -2.213 20.059 1.00 86.88 269 PHE A N 1
ATOM 2149 C CA . PHE A 1 269 ? -23.197 -0.965 19.789 1.00 86.88 269 PHE A CA 1
ATOM 2150 C C . PHE A 1 269 ? -24.704 -1.221 19.755 1.00 86.88 269 PHE A C 1
ATOM 2152 O O . PHE A 1 269 ? -25.168 -2.121 19.049 1.00 86.88 269 PHE A O 1
ATOM 2159 N N . GLY A 1 270 ? -25.471 -0.454 20.532 1.00 84.25 270 GLY A N 1
ATOM 2160 C CA . GLY A 1 270 ? -26.913 -0.664 20.670 1.00 84.25 270 GLY A CA 1
ATOM 2161 C C . GLY A 1 270 ? -27.252 -2.051 21.227 1.00 84.25 270 GLY A C 1
ATOM 2162 O O . GLY A 1 270 ? -28.244 -2.652 20.819 1.00 84.25 270 GLY A O 1
ATOM 2163 N N . GLY A 1 271 ? -26.391 -2.605 22.089 1.00 79.69 271 GLY A N 1
ATOM 2164 C CA . GLY A 1 271 ? -26.553 -3.946 22.662 1.00 79.69 271 GLY A CA 1
ATOM 2165 C C . GLY A 1 271 ? -26.242 -5.116 21.716 1.00 79.69 271 GLY A C 1
ATOM 2166 O O . GLY A 1 271 ? -26.332 -6.271 22.135 1.00 79.69 271 GLY A O 1
ATOM 2167 N N . LYS A 1 272 ? -25.846 -4.858 20.462 1.00 83.00 272 LYS A N 1
ATOM 2168 C CA . LYS A 1 272 ? -25.416 -5.890 19.506 1.00 83.00 272 LYS A CA 1
ATOM 2169 C C . LYS A 1 272 ? -23.894 -5.997 19.483 1.00 83.00 272 LYS A C 1
ATOM 2171 O O . LYS A 1 272 ? -23.217 -4.980 19.386 1.00 83.00 272 LYS A O 1
ATOM 2176 N N . TRP A 1 273 ? -23.369 -7.221 19.517 1.00 83.12 273 TRP A N 1
ATOM 2177 C CA . TRP A 1 273 ? -21.937 -7.498 19.374 1.00 83.12 273 TRP A CA 1
ATOM 2178 C C . TRP A 1 273 ? -21.522 -7.683 17.910 1.00 83.12 273 TRP A C 1
ATOM 2180 O O . TRP A 1 273 ? -22.202 -8.374 17.147 1.00 83.12 273 TRP A O 1
ATOM 2190 N N . THR A 1 274 ? -20.368 -7.118 17.563 1.00 81.12 274 THR A N 1
ATOM 2191 C CA . THR A 1 274 ? -19.643 -7.314 16.304 1.00 81.12 274 THR A CA 1
ATOM 2192 C C . THR A 1 274 ? -18.267 -7.899 16.617 1.00 81.12 274 THR A C 1
ATOM 2194 O O . THR A 1 274 ? -17.509 -7.332 17.406 1.00 81.12 274 THR A O 1
ATOM 2197 N N . HIS A 1 275 ? -17.943 -9.031 15.991 1.00 81.81 275 HIS A N 1
ATOM 2198 C CA . HIS A 1 275 ? -16.633 -9.672 16.082 1.00 81.81 275 HIS A CA 1
ATOM 2199 C C . HIS A 1 275 ? -15.818 -9.365 14.825 1.00 81.81 275 HIS A C 1
ATOM 2201 O O . HIS A 1 275 ? -16.283 -9.644 13.721 1.00 81.81 275 HIS A O 1
ATOM 2207 N N . LEU A 1 276 ? -14.621 -8.803 15.004 1.00 74.00 276 LEU A N 1
ATOM 2208 C CA . LEU A 1 276 ? -13.739 -8.395 13.904 1.00 74.00 276 LEU A CA 1
ATOM 2209 C C . LEU A 1 276 ? -12.640 -9.416 13.605 1.00 74.00 276 LEU A C 1
ATOM 2211 O O . LEU A 1 276 ? -12.021 -9.362 12.545 1.00 74.00 276 LEU A O 1
ATOM 2215 N N . GLY A 1 277 ? -12.406 -10.350 14.526 1.00 74.31 277 GLY A N 1
ATOM 2216 C CA . GLY A 1 277 ? -11.358 -11.357 14.418 1.00 74.31 277 GLY A CA 1
ATOM 2217 C C . GLY A 1 277 ? -10.011 -10.911 14.979 1.00 74.31 277 GLY A C 1
ATOM 2218 O O . GLY A 1 277 ? -9.879 -9.870 15.632 1.00 74.31 277 GLY A O 1
ATOM 2219 N N . ARG A 1 278 ? -9.006 -11.751 14.722 1.00 78.19 278 ARG A N 1
ATOM 2220 C CA . ARG A 1 278 ? -7.640 -11.589 15.216 1.00 78.19 278 ARG A CA 1
ATOM 2221 C C . ARG A 1 278 ? -6.918 -10.468 14.485 1.00 78.19 278 ARG A C 1
ATOM 2223 O O . ARG A 1 278 ? -6.766 -10.503 13.261 1.00 78.19 278 ARG A O 1
ATOM 2230 N N . VAL A 1 279 ? -6.392 -9.509 15.235 1.00 76.50 279 VAL A N 1
ATOM 2231 C CA . VAL A 1 279 ? -5.547 -8.441 14.700 1.00 76.50 279 VAL A CA 1
ATOM 2232 C C . VAL A 1 279 ? -4.210 -9.030 14.265 1.00 76.50 279 VAL A C 1
ATOM 2234 O O . VAL A 1 279 ? -3.500 -9.659 15.049 1.00 76.50 279 VAL A O 1
ATOM 2237 N N . ASN A 1 280 ? -3.843 -8.800 13.010 1.00 71.19 280 ASN A N 1
ATOM 2238 C CA . ASN A 1 280 ? -2.590 -9.273 12.433 1.00 71.19 280 ASN A CA 1
ATOM 2239 C C . ASN A 1 280 ? -1.642 -8.107 12.125 1.00 71.19 280 ASN A C 1
ATOM 2241 O O . ASN A 1 280 ? -2.004 -6.937 12.247 1.00 71.19 280 ASN A O 1
ATOM 2245 N N . ASN A 1 281 ? -0.427 -8.442 11.688 1.00 57.47 281 ASN A N 1
ATOM 2246 C CA . ASN A 1 281 ? 0.701 -7.534 11.441 1.00 57.47 281 ASN A CA 1
ATOM 2247 C C . ASN A 1 281 ? 0.504 -6.533 10.265 1.00 57.47 281 ASN A C 1
ATOM 2249 O O . ASN A 1 281 ? 1.471 -6.006 9.728 1.00 57.47 281 ASN A O 1
ATOM 2253 N N . GLY A 1 282 ? -0.741 -6.293 9.845 1.00 54.97 282 GLY A N 1
ATOM 2254 C CA . GLY A 1 282 ? -1.153 -5.406 8.747 1.00 54.97 282 GLY A CA 1
ATOM 2255 C C . GLY A 1 282 ? -2.586 -4.871 8.905 1.00 54.97 282 GLY A C 1
ATOM 2256 O O . GLY A 1 282 ? -3.201 -4.516 7.907 1.00 54.97 282 GLY A O 1
ATOM 2257 N N . ALA A 1 283 ? -3.082 -4.833 10.151 1.00 52.38 283 ALA A N 1
ATOM 2258 C CA . ALA A 1 283 ? -4.446 -4.503 10.583 1.00 52.38 283 ALA A CA 1
ATOM 2259 C C . ALA A 1 283 ? -5.570 -5.455 10.139 1.00 52.38 283 ALA A C 1
ATOM 2261 O O . ALA A 1 283 ? -5.374 -6.413 9.393 1.00 52.38 283 ALA A O 1
ATOM 2262 N N . LEU A 1 284 ? -6.736 -5.250 10.763 1.00 50.41 284 LEU A N 1
ATOM 2263 C CA . LEU A 1 284 ? -7.970 -5.982 10.516 1.00 50.41 284 LEU A CA 1
ATOM 2264 C C . LEU A 1 284 ? -8.531 -5.568 9.154 1.00 50.41 284 LEU A C 1
ATOM 2266 O O . LEU A 1 284 ? -8.848 -4.407 8.936 1.00 50.41 284 LEU A O 1
ATOM 2270 N N . VAL A 1 285 ? -8.609 -6.553 8.275 1.00 48.47 285 VAL A N 1
ATOM 2271 C CA . VAL A 1 285 ? -9.586 -6.767 7.209 1.00 48.47 285 VAL A CA 1
ATOM 2272 C C . VAL A 1 285 ? -10.587 -5.621 6.985 1.00 48.47 285 VAL A C 1
ATOM 2274 O O . VAL A 1 285 ? -11.544 -5.402 7.716 1.00 48.47 285 VAL A O 1
ATOM 2277 N N . SER A 1 286 ? -10.359 -4.883 5.911 1.00 49.69 286 SER A N 1
ATOM 2278 C CA . SER A 1 286 ? -11.382 -4.141 5.185 1.00 49.69 286 SER A CA 1
ATOM 2279 C C . SER A 1 286 ? -11.940 -5.052 4.081 1.00 49.69 286 SER A C 1
ATOM 2281 O O . SER A 1 286 ? -11.319 -6.034 3.681 1.00 49.69 286 SER A O 1
ATOM 2283 N N . GLN A 1 287 ? -13.122 -4.734 3.530 1.00 49.25 287 GLN A N 1
ATOM 2284 C CA . GLN A 1 287 ? -13.484 -5.234 2.190 1.00 49.25 287 GLN A CA 1
ATOM 2285 C C . GLN A 1 287 ? -12.263 -5.014 1.282 1.00 49.25 287 GLN A C 1
ATOM 2287 O O . GLN A 1 287 ? -11.743 -3.900 1.361 1.00 49.25 287 GLN A O 1
ATOM 2292 N N . PRO A 1 288 ? -11.837 -5.979 0.436 1.00 55.62 288 PRO A N 1
ATOM 2293 C CA . PRO A 1 288 ? -10.590 -5.855 -0.318 1.00 55.62 288 PRO A CA 1
ATOM 2294 C C . PRO A 1 288 ? -10.533 -4.468 -0.944 1.00 55.62 288 PRO A C 1
ATOM 2296 O O . PRO A 1 288 ? -11.488 -4.087 -1.624 1.00 55.62 288 PRO A O 1
ATOM 2299 N N . ASP A 1 289 ? -9.504 -3.678 -0.642 1.00 62.06 289 ASP A N 1
ATOM 2300 C CA . ASP A 1 289 ? -9.554 -2.216 -0.816 1.00 62.06 289 ASP A CA 1
ATOM 2301 C C . ASP A 1 289 ? -9.907 -1.785 -2.244 1.00 62.06 289 ASP A C 1
ATOM 2303 O O . ASP A 1 289 ? -10.564 -0.770 -2.466 1.00 62.06 289 ASP A O 1
ATOM 2307 N N . PHE A 1 290 ? -9.573 -2.631 -3.215 1.00 57.34 290 PHE A N 1
ATOM 2308 C CA . PHE A 1 290 ? -9.934 -2.499 -4.624 1.00 57.34 290 PHE A CA 1
ATOM 2309 C C . PHE A 1 290 ? -11.398 -2.779 -4.927 1.00 57.34 290 PHE A C 1
ATOM 2311 O O . PHE A 1 290 ? -11.988 -2.068 -5.735 1.00 57.34 290 PHE A O 1
ATOM 2318 N N . ASN A 1 291 ? -12.002 -3.781 -4.285 1.00 60.09 291 ASN A N 1
ATOM 2319 C CA . ASN A 1 291 ? -13.445 -3.985 -4.362 1.00 60.09 291 ASN A CA 1
ATOM 2320 C C . ASN A 1 291 ? -14.145 -2.741 -3.824 1.00 60.09 291 ASN A C 1
ATOM 2322 O O . ASN A 1 291 ? -15.010 -2.204 -4.498 1.00 60.09 291 ASN A O 1
ATOM 2326 N N . ARG A 1 292 ? -13.692 -2.206 -2.683 1.00 63.00 292 ARG A N 1
ATOM 2327 C CA . ARG A 1 292 ? -14.239 -0.959 -2.139 1.00 63.00 292 ARG A CA 1
ATOM 2328 C C . ARG A 1 292 ? -14.042 0.225 -3.094 1.00 63.00 292 ARG A C 1
ATOM 2330 O O . ARG A 1 292 ? -14.993 0.968 -3.317 1.00 63.00 292 ARG A O 1
ATOM 2337 N N . ALA A 1 293 ? -12.858 0.391 -3.686 1.00 60.25 293 ALA A N 1
ATOM 2338 C CA . ALA A 1 293 ? -12.586 1.440 -4.672 1.00 60.25 293 ALA A CA 1
ATOM 2339 C C . ALA A 1 293 ? -13.500 1.326 -5.905 1.00 60.25 293 ALA A C 1
ATOM 2341 O O . ALA A 1 293 ? -14.117 2.308 -6.323 1.00 60.25 293 ALA A O 1
ATOM 2342 N N . ARG A 1 294 ? -13.628 0.111 -6.454 1.00 59.62 294 ARG A N 1
ATOM 2343 C CA . ARG A 1 294 ? -14.498 -0.217 -7.589 1.00 59.62 294 ARG A CA 1
ATOM 2344 C C . ARG A 1 294 ? -15.959 0.071 -7.265 1.00 59.62 294 ARG A C 1
ATOM 2346 O O . ARG A 1 294 ? -16.630 0.740 -8.043 1.00 59.62 294 ARG A O 1
ATOM 2353 N N . ASP A 1 295 ? -16.436 -0.400 -6.118 1.00 63.03 295 ASP A N 1
ATOM 2354 C CA . ASP A 1 295 ? -17.825 -0.243 -5.685 1.00 63.03 295 ASP A CA 1
ATOM 2355 C C . ASP A 1 295 ? -18.161 1.240 -5.413 1.00 63.03 295 ASP A C 1
ATOM 2357 O O . ASP A 1 295 ? -19.295 1.670 -5.608 1.00 63.03 295 ASP A O 1
ATOM 2361 N N . GLN A 1 296 ? -17.165 2.053 -5.036 1.00 61.62 296 GLN A N 1
ATOM 2362 C CA . GLN A 1 296 ? -17.281 3.510 -4.879 1.00 61.62 296 GLN A CA 1
ATOM 2363 C C . GLN A 1 296 ? -17.093 4.294 -6.191 1.00 61.62 296 GLN A C 1
ATOM 2365 O O . GLN A 1 296 ? -17.029 5.523 -6.163 1.00 61.62 296 GLN A O 1
ATOM 2370 N N . ASN A 1 297 ? -16.985 3.610 -7.335 1.00 60.56 297 ASN A N 1
ATOM 2371 C CA . ASN A 1 297 ? -16.702 4.205 -8.643 1.00 60.56 297 ASN A CA 1
ATOM 2372 C C . ASN A 1 297 ? -15.444 5.102 -8.644 1.00 60.56 297 ASN A C 1
ATOM 2374 O O . ASN A 1 297 ? -15.335 6.056 -9.416 1.00 60.56 297 ASN A O 1
ATOM 2378 N N . LYS A 1 298 ? -14.463 4.791 -7.786 1.00 57.69 298 LYS A N 1
ATOM 2379 C CA . LYS A 1 298 ? -13.145 5.444 -7.739 1.00 57.69 298 LYS A CA 1
ATOM 2380 C C . LYS A 1 298 ? -12.243 4.881 -8.846 1.00 57.69 298 LYS A C 1
ATOM 2382 O O . LYS A 1 298 ? -11.095 4.524 -8.628 1.00 57.69 298 LYS A O 1
ATOM 2387 N N . THR A 1 299 ? -12.777 4.795 -10.063 1.00 49.22 299 THR A N 1
ATOM 2388 C CA . THR A 1 299 ? -12.136 4.172 -11.235 1.00 49.22 299 THR A CA 1
ATOM 2389 C C . THR A 1 299 ? -10.984 4.996 -11.812 1.00 49.22 299 THR A C 1
ATOM 2391 O O . THR A 1 299 ? -10.250 4.514 -12.668 1.00 49.22 299 THR A O 1
ATOM 2394 N N . PHE A 1 300 ? -10.833 6.241 -11.355 1.00 48.81 300 PHE A N 1
ATOM 2395 C CA . PHE A 1 300 ? -9.852 7.209 -11.854 1.00 48.81 300 PHE A CA 1
ATOM 2396 C C . PHE A 1 300 ? -8.774 7.584 -10.815 1.00 48.81 300 PHE A C 1
ATOM 2398 O O . PHE A 1 300 ? -7.846 8.335 -11.106 1.00 48.81 300 PHE A O 1
ATOM 2405 N N . GLY A 1 301 ? -8.832 6.969 -9.636 1.00 40.22 301 GLY A N 1
ATOM 2406 C CA . GLY A 1 301 ? -7.733 6.874 -8.682 1.00 40.22 301 GLY A CA 1
ATOM 2407 C C . GLY A 1 301 ? -7.737 5.437 -8.187 1.00 40.22 301 GLY A C 1
ATOM 2408 O O . GLY A 1 301 ? -8.332 5.130 -7.167 1.00 40.22 301 GLY A O 1
ATOM 2409 N N . THR A 1 302 ? -7.227 4.491 -8.964 1.00 44.25 302 THR A N 1
ATOM 2410 C CA . THR A 1 302 ? -6.131 4.589 -9.936 1.00 44.25 302 THR A CA 1
ATOM 2411 C C . THR A 1 302 ? -6.201 3.443 -10.936 1.00 44.25 302 THR A C 1
ATOM 2413 O O . THR A 1 302 ? -6.787 2.400 -10.656 1.00 44.25 302 THR A O 1
ATOM 2416 N N . GLN A 1 303 ? -5.446 3.535 -12.030 1.00 47.06 303 GLN A N 1
ATOM 2417 C CA . GLN A 1 303 ? -4.973 2.306 -12.656 1.00 47.06 303 GLN A CA 1
ATOM 2418 C C . GLN A 1 303 ? -3.976 1.513 -11.764 1.00 47.06 303 GLN A C 1
ATOM 2420 O O . GLN A 1 303 ? -3.483 0.501 -12.227 1.00 47.06 303 GLN A O 1
ATOM 2425 N N . TYR A 1 304 ? -3.673 1.935 -10.521 1.00 55.38 304 TYR A N 1
ATOM 2426 C CA . TYR A 1 304 ? -2.625 1.444 -9.609 1.00 55.38 304 TYR A CA 1
ATOM 2427 C C . TYR A 1 304 ? -2.678 2.003 -8.152 1.00 55.38 304 TYR A C 1
ATOM 2429 O O . TYR A 1 304 ? -2.135 3.084 -7.897 1.00 55.38 304 TYR A O 1
ATOM 2437 N N . ASN A 1 305 ? -3.341 1.344 -7.182 1.00 70.50 305 ASN A N 1
ATOM 2438 C CA . ASN A 1 305 ? -3.327 1.839 -5.787 1.00 70.50 305 ASN A CA 1
ATOM 2439 C C . ASN A 1 305 ? -2.097 1.287 -5.077 1.00 70.50 305 ASN A C 1
ATOM 2441 O O . ASN A 1 305 ? -1.683 0.150 -5.336 1.00 70.50 305 ASN A O 1
ATOM 2445 N N . ILE A 1 306 ? -1.549 2.089 -4.163 1.00 79.25 306 ILE A N 1
ATOM 2446 C CA . ILE A 1 306 ? -0.441 1.671 -3.309 1.00 79.25 306 ILE A CA 1
ATOM 2447 C C . ILE A 1 306 ? -0.956 1.395 -1.914 1.00 79.25 306 ILE A C 1
ATOM 2449 O O . ILE A 1 306 ? -1.358 2.310 -1.198 1.00 79.25 306 ILE A O 1
ATOM 2453 N N . MET A 1 307 ? -0.861 0.136 -1.518 1.00 79.50 307 MET A N 1
ATOM 2454 C CA . MET A 1 307 ? -1.036 -0.252 -0.133 1.00 79.50 307 MET A CA 1
ATOM 2455 C C . MET A 1 307 ? 0.334 -0.376 0.518 1.00 79.50 307 MET A C 1
ATOM 2457 O O . MET A 1 307 ? 1.240 -1.024 -0.009 1.00 79.50 307 MET A O 1
ATOM 2461 N N . ILE A 1 308 ? 0.489 0.245 1.678 1.00 79.62 308 ILE A N 1
ATOM 2462 C CA . ILE A 1 308 ? 1.696 0.130 2.485 1.00 79.62 308 ILE A CA 1
ATOM 2463 C C . ILE A 1 308 ? 1.318 -0.555 3.789 1.00 79.62 308 ILE A C 1
ATOM 2465 O O . ILE A 1 308 ? 0.412 -0.104 4.480 1.00 79.62 308 ILE A O 1
ATOM 2469 N N . ASN A 1 309 ? 2.054 -1.591 4.169 1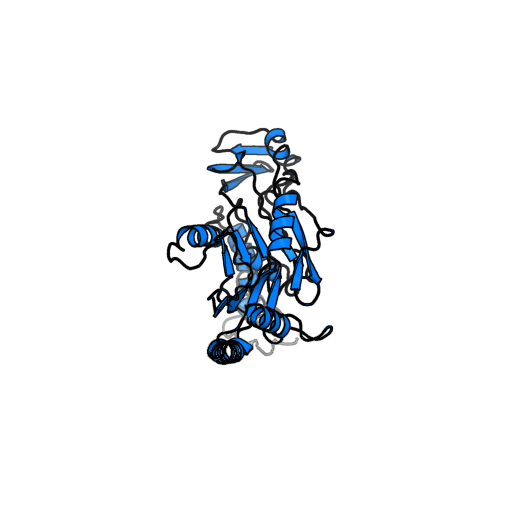.00 74.31 309 ASN A N 1
ATOM 2470 C CA . ASN A 1 309 ? 2.040 -2.112 5.528 1.00 74.31 309 ASN A CA 1
ATOM 2471 C C . ASN A 1 309 ? 3.477 -2.201 6.059 1.00 74.31 309 ASN A C 1
ATOM 2473 O O . ASN A 1 309 ? 4.439 -1.752 5.426 1.00 74.31 309 ASN A O 1
ATOM 2477 N N . ILE A 1 310 ? 3.642 -2.732 7.267 1.00 69.44 310 ILE A N 1
ATOM 2478 C CA . ILE A 1 310 ? 4.958 -2.755 7.906 1.00 69.44 310 ILE A CA 1
ATOM 2479 C C . ILE A 1 310 ? 5.948 -3.695 7.200 1.00 69.44 310 ILE A C 1
ATOM 2481 O O . ILE A 1 310 ? 7.149 -3.445 7.252 1.00 69.44 310 ILE A O 1
ATOM 2485 N N . ASN A 1 311 ? 5.448 -4.733 6.522 1.00 65.25 311 ASN A N 1
ATOM 2486 C CA . ASN A 1 311 ? 6.247 -5.804 5.923 1.00 65.25 311 ASN A CA 1
ATOM 2487 C C . ASN A 1 311 ? 6.350 -5.688 4.400 1.00 65.25 311 ASN A C 1
ATOM 2489 O O . ASN A 1 311 ? 7.159 -6.382 3.796 1.00 65.25 311 ASN A O 1
ATOM 2493 N N . SER A 1 312 ? 5.519 -4.865 3.760 1.00 70.88 312 SER A N 1
ATOM 2494 C CA . SER A 1 312 ? 5.404 -4.841 2.306 1.00 70.88 312 SER A CA 1
ATOM 2495 C C . SER A 1 312 ? 4.797 -3.548 1.766 1.00 70.88 312 SER A C 1
ATOM 2497 O O . SER A 1 312 ? 4.078 -2.816 2.450 1.00 70.88 312 SER A O 1
ATOM 2499 N N . ILE A 1 313 ? 5.111 -3.281 0.504 1.00 79.12 313 ILE A N 1
ATOM 2500 C CA . ILE A 1 313 ? 4.440 -2.327 -0.368 1.00 79.12 313 ILE A CA 1
ATOM 2501 C C . ILE A 1 313 ? 3.774 -3.150 -1.464 1.00 79.12 313 ILE A C 1
ATOM 2503 O O . ILE A 1 313 ? 4.423 -3.996 -2.084 1.00 79.12 313 ILE A O 1
ATOM 2507 N N . ILE A 1 314 ? 2.497 -2.895 -1.708 1.00 77.81 314 ILE A N 1
ATOM 2508 C CA . ILE A 1 314 ? 1.723 -3.595 -2.721 1.00 77.81 314 ILE A CA 1
ATOM 2509 C C . ILE A 1 314 ? 1.270 -2.581 -3.765 1.00 77.81 314 ILE A C 1
ATOM 2511 O O . ILE A 1 314 ? 0.625 -1.585 -3.437 1.00 77.81 314 ILE A O 1
ATOM 2515 N N . LEU A 1 315 ? 1.640 -2.832 -5.019 1.00 77.25 315 LEU A N 1
ATOM 2516 C CA . LEU A 1 315 ? 1.311 -2.002 -6.175 1.00 77.25 315 LEU A CA 1
ATOM 2517 C C . LEU A 1 315 ? 0.384 -2.799 -7.086 1.00 77.25 315 LEU A C 1
ATOM 2519 O O . LEU A 1 315 ? 0.781 -3.826 -7.628 1.00 77.25 315 LEU A O 1
ATOM 2523 N N . TYR A 1 316 ? -0.846 -2.348 -7.274 1.00 66.62 316 TYR A N 1
ATOM 2524 C CA . TYR A 1 316 ? -1.805 -3.034 -8.147 1.00 66.62 316 TYR A CA 1
ATOM 2525 C C . TYR A 1 316 ? -1.809 -2.406 -9.539 1.00 66.62 316 TYR A C 1
ATOM 2527 O O . TYR A 1 316 ? -1.374 -1.277 -9.657 1.00 66.62 316 TYR A O 1
ATOM 2535 N N . ASN A 1 317 ? -2.279 -3.101 -10.581 1.00 59.97 317 ASN A N 1
ATOM 2536 C CA . ASN A 1 317 ? -2.505 -2.541 -11.924 1.00 59.97 317 ASN A CA 1
ATOM 2537 C C . ASN A 1 317 ? -3.971 -2.785 -12.331 1.00 59.97 317 ASN A C 1
ATOM 2539 O O . ASN A 1 317 ? -4.445 -3.905 -12.212 1.00 59.97 317 ASN A O 1
ATOM 2543 N N . ALA A 1 318 ? -4.696 -1.801 -12.864 1.00 46.81 318 ALA A N 1
ATOM 2544 C CA . ALA A 1 318 ? -6.097 -1.931 -13.281 1.00 46.81 318 ALA A CA 1
ATOM 2545 C C . ALA A 1 318 ? -6.320 -2.847 -14.490 1.00 46.81 318 ALA A C 1
ATOM 2547 O O . ALA A 1 318 ? -7.459 -3.207 -14.776 1.00 46.81 318 ALA A O 1
ATOM 2548 N N . SER A 1 319 ? -5.260 -3.231 -15.199 1.00 47.62 319 SER A N 1
ATOM 2549 C CA . SER A 1 319 ? -5.324 -4.234 -16.268 1.00 47.62 319 SER A CA 1
ATOM 2550 C C . SER A 1 319 ? -5.121 -5.675 -15.776 1.00 47.62 319 SER A C 1
ATOM 2552 O O . SER A 1 319 ? -5.354 -6.606 -16.545 1.00 47.62 319 SER A O 1
ATOM 2554 N N . GLY A 1 320 ? -4.741 -5.886 -14.506 1.00 49.66 320 GLY A N 1
ATOM 2555 C CA . GLY A 1 320 ? -4.395 -7.202 -13.968 1.00 49.66 320 GLY A CA 1
ATOM 2556 C C . GLY A 1 320 ? -4.969 -7.479 -12.577 1.00 49.66 320 GLY A C 1
ATOM 2557 O O . GLY A 1 320 ? -4.967 -6.632 -11.696 1.00 49.66 320 GLY A O 1
ATOM 2558 N N . ASN A 1 321 ? -5.404 -8.719 -12.342 1.00 51.69 321 ASN A N 1
ATOM 2559 C CA . ASN A 1 321 ? -5.867 -9.161 -11.018 1.00 51.69 321 ASN A CA 1
ATOM 2560 C C . ASN A 1 321 ? -4.717 -9.424 -10.023 1.00 51.69 321 ASN A C 1
ATOM 2562 O O . ASN A 1 321 ? -4.983 -9.753 -8.871 1.00 51.69 321 ASN A O 1
ATOM 2566 N N . ASN A 1 322 ? -3.456 -9.311 -10.460 1.00 60.69 322 ASN A N 1
ATOM 2567 C CA . ASN A 1 322 ? -2.281 -9.695 -9.681 1.00 60.69 322 ASN A CA 1
ATOM 2568 C C . ASN A 1 322 ? -1.427 -8.463 -9.340 1.00 60.69 322 ASN A C 1
ATOM 2570 O O . ASN A 1 322 ? -0.694 -7.982 -10.203 1.00 60.69 322 ASN A O 1
ATOM 2574 N N . PRO A 1 323 ? -1.486 -7.954 -8.104 1.00 67.62 323 PRO A N 1
ATOM 2575 C CA . PRO A 1 323 ? -0.526 -6.983 -7.592 1.00 67.62 323 PRO A CA 1
ATOM 2576 C C . PRO A 1 323 ? 0.931 -7.423 -7.665 1.00 67.62 323 PRO A C 1
ATOM 2578 O O . PRO A 1 323 ? 1.283 -8.602 -7.605 1.00 67.62 323 PRO A O 1
ATOM 2581 N N . ILE A 1 324 ? 1.781 -6.408 -7.669 1.00 7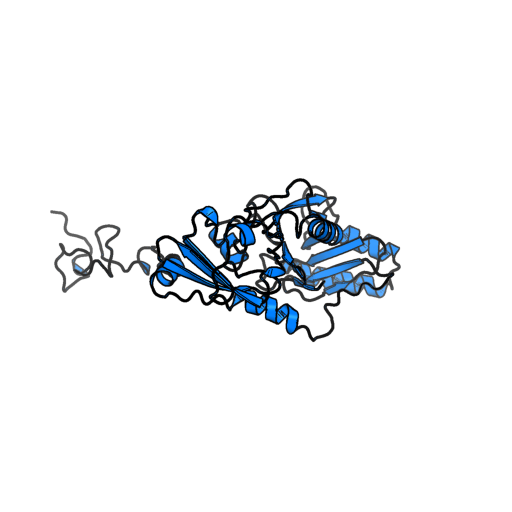2.88 324 ILE A N 1
ATOM 2582 C CA . ILE A 1 324 ? 3.207 -6.501 -7.419 1.00 72.88 324 ILE A CA 1
ATOM 2583 C C . ILE A 1 324 ? 3.435 -6.342 -5.925 1.00 72.88 324 ILE A C 1
ATOM 2585 O O . ILE A 1 324 ? 3.108 -5.311 -5.335 1.00 72.88 324 ILE A O 1
ATOM 2589 N N . TYR A 1 325 ? 4.054 -7.356 -5.338 1.00 71.06 325 TYR A N 1
ATOM 2590 C CA . TYR A 1 325 ? 4.437 -7.362 -3.938 1.00 71.06 325 TYR A CA 1
ATOM 2591 C C . TYR A 1 325 ? 5.909 -7.042 -3.778 1.00 71.06 325 TYR A C 1
ATOM 2593 O O . TYR A 1 325 ? 6.775 -7.692 -4.364 1.00 71.06 325 TYR A O 1
ATOM 2601 N N . ILE A 1 326 ? 6.182 -6.056 -2.936 1.00 70.38 326 ILE A N 1
ATOM 2602 C CA . ILE A 1 326 ? 7.526 -5.639 -2.578 1.00 70.38 326 ILE A CA 1
ATOM 2603 C C . ILE A 1 326 ? 7.641 -5.793 -1.070 1.00 70.38 326 ILE A C 1
ATOM 2605 O O . ILE A 1 326 ? 7.196 -4.930 -0.318 1.00 70.38 326 ILE A O 1
ATOM 2609 N N . ASN A 1 327 ? 8.214 -6.908 -0.628 1.00 65.00 327 ASN A N 1
ATOM 2610 C CA . ASN A 1 327 ? 8.522 -7.116 0.786 1.00 65.00 327 ASN A CA 1
ATOM 2611 C C . ASN A 1 327 ? 9.574 -6.099 1.241 1.00 65.00 327 ASN A C 1
ATOM 2613 O O . ASN A 1 327 ? 10.388 -5.686 0.421 1.00 65.00 327 ASN A O 1
ATOM 2617 N N . ARG A 1 328 ? 9.532 -5.678 2.504 1.00 54.47 328 ARG A N 1
ATOM 2618 C CA . ARG A 1 328 ? 10.446 -4.697 3.110 1.00 54.47 328 ARG A CA 1
ATOM 2619 C C . ARG A 1 328 ? 11.617 -5.321 3.848 1.00 54.47 328 ARG A C 1
ATOM 2621 O O . ARG A 1 328 ? 11.475 -6.469 4.319 1.00 54.47 328 ARG A O 1
#

Secondary structure (DSSP, 8-state):
----TTGGG-TTS-TT-SGGG-TTT-B-SSSS--B-TTTTT--TTTTHHHHHHHH-S-----SHHHHHHHHHHH--SS-------TT--EEEEEETTS-EEEE---TT-EEEEEE-GGGHHHHHHHHHHHHHT---HHHHHHHHHHHH-S-TTS--TTEEEEEHHHHHHHHHHHTTTSBP-EETTEEGGG-SEEEETTEEE-HHHHHH-B---EEEEEEEETTEEEE-TT--B---BSS------TTS-EEEEPP--GGGTT-EEEEEETTEEEEEEE--TT-S--S-HHHHHHHTT-TTS-SS-EEE-SSEEEEEETTEEEEEEEE-